Protein AF-A0A2H0QAP2-F1 (afdb_monomer)

Radius of gyration: 25.02 Å; Cα contacts (8 Å, |Δi|>4): 425; chains: 1; bounding box: 87×78×45 Å

Sequence (227 aa):
MFNKSLVISLIALSLVGCKLQKQKEPEVNNIEGYRIGDAIRSERFLNANEKTAGNRICRDLRAKRNRWEVSRDSLNFNYNVRSRSSCSGSLASYELAASVDISGGDLVLDTTSRSKFIKEVLTDLHPAISTLCDEVLAGDADVKNTVEQSGTRYQTTFYEYNGNFYSLITRFLKDSSNAWRAVLVDESLVVVNERTSNGALVGLVSKRAQESSCTGSGSTYIDQVIR

Structure (mmCIF, N/CA/C/O backbone):
data_AF-A0A2H0QAP2-F1
#
_entry.id   AF-A0A2H0QAP2-F1
#
loop_
_atom_site.group_PDB
_atom_site.id
_atom_site.type_symbol
_atom_site.label_atom_id
_atom_site.label_alt_id
_atom_site.label_comp_id
_atom_site.label_asym_id
_atom_site.label_entity_id
_atom_site.label_seq_id
_atom_site.pdbx_PDB_ins_code
_atom_site.Cartn_x
_atom_site.Cartn_y
_atom_site.Cartn_z
_atom_site.occupancy
_atom_site.B_iso_or_equiv
_atom_site.auth_seq_id
_atom_site.auth_comp_id
_atom_site.auth_asym_id
_atom_site.auth_atom_id
_atom_site.pdbx_PDB_model_num
ATOM 1 N N . MET A 1 1 ? -69.134 -60.619 -10.434 1.00 40.06 1 MET A N 1
ATOM 2 C CA . MET A 1 1 ? -68.208 -61.153 -11.454 1.00 40.06 1 MET A CA 1
ATOM 3 C C . MET A 1 1 ? -67.293 -60.030 -11.918 1.00 40.06 1 MET A C 1
ATOM 5 O O . MET A 1 1 ? -67.793 -59.004 -12.345 1.00 40.06 1 MET A O 1
ATOM 9 N N . PHE A 1 2 ? -65.991 -60.241 -11.720 1.00 36.59 2 PHE A N 1
ATOM 10 C CA . PHE A 1 2 ? -64.816 -59.715 -12.428 1.00 36.59 2 PHE A CA 1
ATOM 11 C C . PHE A 1 2 ? -64.845 -58.350 -13.151 1.00 36.59 2 PHE A C 1
ATOM 13 O O . PHE A 1 2 ? -65.448 -58.200 -14.204 1.00 36.59 2 PHE A O 1
ATOM 20 N N . ASN A 1 3 ? -64.003 -57.453 -12.616 1.00 41.34 3 ASN A N 1
ATOM 21 C CA . ASN A 1 3 ? -62.898 -56.723 -13.264 1.00 41.34 3 ASN A CA 1
ATOM 22 C C . ASN A 1 3 ? -63.141 -55.996 -14.601 1.00 41.34 3 ASN A C 1
ATOM 24 O O . ASN A 1 3 ? -63.336 -56.634 -15.630 1.00 41.34 3 ASN A O 1
ATOM 28 N N . LYS A 1 4 ? -62.790 -54.701 -14.641 1.00 43.66 4 LYS A N 1
ATOM 29 C CA . LYS A 1 4 ? -61.470 -54.249 -15.136 1.00 43.66 4 LYS A CA 1
ATOM 30 C C . LYS A 1 4 ? -61.303 -52.729 -15.012 1.00 43.66 4 LYS A C 1
ATOM 32 O O . LYS A 1 4 ? -62.150 -51.950 -15.429 1.00 43.66 4 LYS A O 1
ATOM 37 N N . SER A 1 5 ? -60.162 -52.362 -14.442 1.00 48.28 5 SER A N 1
ATOM 38 C CA . SER A 1 5 ? -59.548 -51.041 -14.392 1.00 48.28 5 SER A CA 1
ATOM 39 C C . SER A 1 5 ? -59.420 -50.373 -15.766 1.00 48.28 5 SER A C 1
ATOM 41 O O . SER A 1 5 ? -59.069 -51.049 -16.730 1.00 48.28 5 SER A O 1
ATOM 43 N N . LEU A 1 6 ? -59.490 -49.039 -15.811 1.00 47.72 6 LEU A N 1
ATOM 44 C CA . LEU A 1 6 ? -58.443 -48.263 -16.480 1.00 47.72 6 LEU A CA 1
ATOM 45 C C . LEU A 1 6 ? -58.322 -46.861 -15.870 1.00 47.72 6 LEU A C 1
ATOM 47 O O . LEU A 1 6 ? -59.247 -46.056 -15.873 1.00 47.72 6 LEU A O 1
ATOM 51 N N . VAL A 1 7 ? -57.130 -46.630 -15.340 1.00 51.59 7 VAL A N 1
ATOM 52 C CA . VAL A 1 7 ? -56.550 -45.373 -14.883 1.00 51.59 7 VAL A CA 1
ATOM 53 C C . VAL A 1 7 ? -56.148 -44.552 -16.105 1.00 51.59 7 VAL A C 1
ATOM 55 O O . VAL A 1 7 ? -55.390 -45.074 -16.915 1.00 51.59 7 VAL A O 1
ATOM 58 N N . ILE A 1 8 ? -56.540 -43.276 -16.186 1.00 49.59 8 ILE A N 1
ATOM 59 C CA . ILE A 1 8 ? -55.706 -42.227 -16.801 1.00 49.59 8 ILE A CA 1
ATOM 60 C C . ILE A 1 8 ? -55.836 -40.960 -15.947 1.00 49.59 8 ILE A C 1
ATOM 62 O O . ILE A 1 8 ? -56.789 -40.193 -16.063 1.00 49.59 8 ILE A O 1
ATOM 66 N N . SER A 1 9 ? -54.853 -40.773 -15.064 1.00 44.03 9 SER A N 1
ATOM 67 C CA . SER A 1 9 ? -54.560 -39.510 -14.389 1.00 44.03 9 SER A CA 1
ATOM 68 C C . SER A 1 9 ? -54.111 -38.473 -15.415 1.00 44.03 9 SER A C 1
ATOM 70 O O . SER A 1 9 ? -53.049 -38.624 -16.017 1.00 44.03 9 SER A O 1
ATOM 72 N N . LEU A 1 10 ? -54.873 -37.392 -15.570 1.00 44.88 10 LEU A N 1
ATOM 73 C CA . LEU A 1 10 ? -54.387 -36.168 -16.201 1.00 44.88 10 LEU A CA 1
ATOM 74 C C . LEU A 1 10 ? -53.722 -35.313 -15.111 1.00 44.88 10 LEU A C 1
ATOM 76 O O . LEU A 1 10 ? -54.386 -34.589 -14.373 1.00 44.88 10 LEU A O 1
ATOM 80 N N . ILE A 1 11 ? -52.403 -35.442 -14.967 1.00 51.25 11 ILE A N 1
ATOM 81 C CA . ILE A 1 11 ? -51.605 -34.550 -14.120 1.00 51.25 11 ILE A CA 1
ATOM 82 C C . ILE A 1 11 ? -51.417 -33.248 -14.901 1.00 51.25 11 ILE A C 1
ATOM 84 O O . ILE A 1 11 ? -50.617 -33.174 -15.832 1.00 51.25 11 ILE A O 1
ATOM 88 N N . ALA A 1 12 ? -52.174 -32.220 -14.525 1.00 48.81 12 ALA A N 1
ATOM 89 C CA . ALA A 1 12 ? -51.933 -30.855 -14.959 1.00 48.81 12 ALA A CA 1
ATOM 90 C C . ALA A 1 12 ? -50.646 -30.341 -14.291 1.00 48.81 12 ALA A C 1
ATOM 92 O O . ALA A 1 12 ? -50.654 -29.933 -13.131 1.00 48.81 12 ALA A O 1
ATOM 93 N N . LEU A 1 13 ? -49.526 -30.380 -15.022 1.00 46.25 13 LEU A N 1
ATOM 94 C CA . LEU A 1 13 ? -48.321 -29.629 -14.673 1.00 46.25 13 LEU A CA 1
ATOM 95 C C . LEU A 1 13 ? -48.626 -28.131 -14.815 1.00 46.25 13 LEU A C 1
ATOM 97 O O . LEU A 1 13 ? -48.548 -27.557 -15.900 1.00 46.25 13 LEU A O 1
ATOM 101 N N . SER A 1 14 ? -48.959 -27.483 -13.703 1.00 49.03 14 SER A N 1
ATOM 102 C CA . SER A 1 14 ? -48.868 -26.033 -13.576 1.00 49.03 14 SER A CA 1
ATOM 103 C C . SER A 1 14 ? -47.392 -25.631 -13.633 1.00 49.03 14 SER A C 1
ATOM 105 O O . SER A 1 14 ? -46.658 -25.760 -12.652 1.00 49.03 14 SER A O 1
ATOM 107 N N . LEU A 1 15 ? -46.959 -25.165 -14.805 1.00 43.72 15 LEU A N 1
ATOM 108 C CA . LEU A 1 15 ? -45.684 -24.487 -15.019 1.00 43.72 15 LEU A CA 1
ATOM 109 C C . LEU A 1 15 ? -45.668 -23.193 -14.193 1.00 43.72 15 LEU A C 1
ATOM 111 O O . LEU A 1 15 ? -46.141 -22.146 -14.632 1.00 43.72 15 LEU A O 1
ATOM 115 N N . VAL A 1 16 ? -45.120 -23.268 -12.980 1.00 51.38 16 VAL A N 1
ATOM 116 C CA . VAL A 1 16 ? -44.708 -22.091 -12.213 1.00 51.38 16 VAL A CA 1
ATOM 117 C C . VAL A 1 16 ? -43.539 -21.468 -12.970 1.00 51.38 16 VAL A C 1
ATOM 119 O O . VAL A 1 16 ? -42.403 -21.933 -12.905 1.00 51.38 16 VAL A O 1
ATOM 122 N N . GLY A 1 17 ? -43.843 -20.434 -13.752 1.00 41.12 17 GLY A N 1
ATOM 123 C CA . GLY A 1 17 ? -42.855 -19.606 -14.425 1.00 41.12 17 GLY A CA 1
ATOM 124 C C . GLY A 1 17 ? -42.016 -18.846 -13.403 1.00 41.12 17 GLY A C 1
ATOM 125 O O . GLY A 1 17 ? -42.318 -17.701 -13.072 1.00 41.12 17 GLY A O 1
ATOM 126 N N . CYS A 1 18 ? -40.941 -19.471 -12.924 1.00 41.59 18 CYS A N 1
ATOM 127 C CA . CYS A 1 18 ? -39.840 -18.786 -12.264 1.00 41.59 18 CYS A CA 1
ATOM 128 C C . CYS A 1 18 ? -39.182 -17.858 -13.294 1.00 41.59 18 CYS A C 1
ATOM 130 O O . CYS A 1 18 ? -38.275 -18.250 -14.028 1.00 41.59 18 CYS A O 1
ATOM 132 N N . LYS A 1 19 ? -39.642 -16.604 -13.360 1.00 41.19 19 LYS A N 1
ATOM 133 C CA . LYS A 1 19 ? -38.842 -15.515 -13.921 1.00 41.19 19 LYS A CA 1
ATOM 134 C C . LYS A 1 19 ? -37.641 -15.328 -12.998 1.00 41.19 19 LYS A C 1
ATOM 136 O O . LYS A 1 19 ? -37.682 -14.532 -12.066 1.00 41.19 19 LYS A O 1
ATOM 141 N N . LEU A 1 20 ? -36.574 -16.078 -13.266 1.00 40.25 20 LEU A N 1
ATOM 142 C CA . LEU A 1 20 ? -35.224 -15.695 -12.883 1.00 40.25 20 LEU A CA 1
ATOM 143 C C . LEU A 1 20 ? -34.968 -14.337 -13.539 1.00 40.25 20 LEU A C 1
ATOM 145 O O . LEU A 1 20 ? -34.595 -14.244 -14.710 1.00 40.25 20 LEU A O 1
ATOM 149 N N . GLN A 1 21 ? -35.224 -13.265 -12.789 1.00 42.00 21 GLN A N 1
ATOM 150 C CA . GLN A 1 21 ? -34.518 -12.017 -13.002 1.00 42.00 21 GLN A CA 1
ATOM 151 C C . GLN A 1 21 ? -33.042 -12.392 -12.939 1.00 42.00 21 GLN A C 1
ATOM 153 O O . GLN A 1 21 ? -32.520 -12.704 -11.872 1.00 42.00 21 GLN A O 1
ATOM 158 N N . LYS A 1 22 ? -32.390 -12.415 -14.105 1.00 35.06 22 LYS A N 1
ATOM 159 C CA . LYS A 1 22 ? -30.947 -12.260 -14.180 1.00 35.06 22 LYS A CA 1
ATOM 160 C C . LYS A 1 22 ? -30.667 -10.954 -13.448 1.00 35.06 22 LYS A C 1
ATOM 162 O O . LYS A 1 22 ? -30.855 -9.879 -14.017 1.00 35.06 22 LYS A O 1
ATOM 167 N N . GLN A 1 23 ? -30.315 -11.046 -12.165 1.00 36.00 23 GLN A N 1
ATOM 168 C CA . GLN A 1 23 ? -29.537 -10.003 -11.530 1.00 36.00 23 GLN A CA 1
ATOM 169 C C . GLN A 1 23 ? -28.404 -9.750 -12.514 1.00 36.00 23 GLN A C 1
ATOM 171 O O . GLN A 1 23 ? -27.697 -10.686 -12.892 1.00 36.00 23 GLN A O 1
ATOM 176 N N . LYS A 1 24 ? -28.325 -8.522 -13.032 1.00 34.19 24 LYS A N 1
ATOM 177 C CA . LYS A 1 24 ? -27.079 -8.052 -13.616 1.00 34.19 24 LYS A CA 1
ATOM 178 C C . LYS A 1 24 ? -26.042 -8.343 -12.545 1.00 34.19 24 LYS A C 1
ATOM 180 O O . LYS A 1 24 ? -26.087 -7.730 -11.480 1.00 34.19 24 LYS A O 1
ATOM 185 N N . GLU A 1 25 ? -25.207 -9.340 -12.806 1.00 34.69 25 GLU A N 1
ATOM 186 C CA . GLU A 1 25 ? -23.925 -9.468 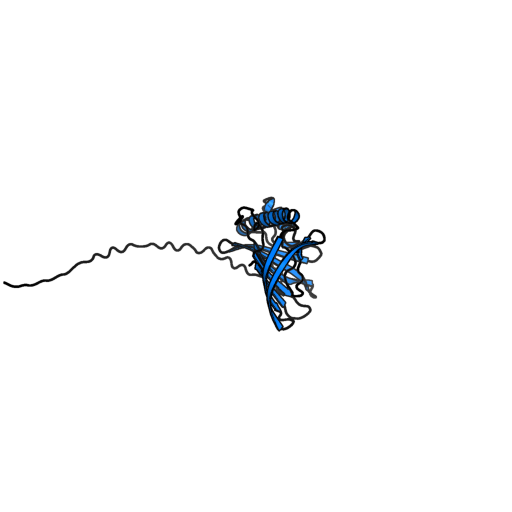-12.142 1.00 34.69 25 GLU A CA 1
ATOM 187 C C . GLU A 1 25 ? -23.340 -8.053 -12.164 1.00 34.69 25 GLU A C 1
ATOM 189 O O . GLU A 1 25 ? -23.319 -7.444 -13.244 1.00 34.69 25 GLU A O 1
ATOM 194 N N . PRO A 1 26 ? -23.025 -7.451 -11.004 1.00 37.66 26 PRO A N 1
ATOM 195 C CA . PRO A 1 26 ? -22.350 -6.168 -11.018 1.00 37.66 26 PRO A CA 1
ATOM 196 C C . PRO A 1 26 ? -21.133 -6.345 -11.919 1.00 37.66 26 PRO A C 1
ATOM 198 O O . PRO A 1 26 ? -20.412 -7.332 -11.768 1.00 37.66 26 PRO A O 1
ATOM 201 N N . GLU A 1 27 ? -20.965 -5.448 -12.895 1.00 35.19 27 GLU A N 1
ATOM 202 C CA . GLU A 1 27 ? -19.741 -5.368 -13.682 1.00 35.19 27 GLU A CA 1
ATOM 203 C C . GLU A 1 27 ? -18.584 -5.442 -12.692 1.00 35.19 27 GLU A C 1
ATOM 205 O O . GLU A 1 27 ? -18.336 -4.505 -11.927 1.00 35.19 27 GLU A O 1
ATOM 210 N N . VAL A 1 28 ? -17.902 -6.588 -12.666 1.00 39.62 28 VAL A N 1
ATOM 211 C CA . VAL A 1 28 ? -16.567 -6.674 -12.107 1.00 39.62 28 VAL A CA 1
ATOM 212 C C . VAL A 1 28 ? -15.769 -5.796 -13.047 1.00 39.62 28 VAL A C 1
ATOM 214 O O . VAL A 1 28 ? -15.348 -6.237 -14.114 1.00 39.62 28 VAL A O 1
ATOM 217 N N . ASN A 1 29 ? -15.688 -4.506 -12.714 1.00 42.03 29 ASN A N 1
ATOM 218 C CA . ASN A 1 29 ? -14.793 -3.578 -13.374 1.00 42.03 29 ASN A CA 1
ATOM 219 C C . ASN A 1 29 ? -13.462 -4.317 -13.454 1.00 42.03 29 ASN A C 1
ATOM 221 O O . ASN A 1 29 ? -12.945 -4.727 -12.417 1.00 42.03 29 ASN A O 1
ATOM 225 N N . ASN A 1 30 ? -12.968 -4.582 -14.663 1.00 45.78 30 ASN A N 1
ATOM 226 C CA . ASN A 1 30 ? -11.638 -5.140 -14.852 1.00 45.78 30 ASN A CA 1
ATOM 227 C C . ASN A 1 30 ? -10.671 -4.157 -14.196 1.00 45.78 30 ASN A C 1
ATOM 229 O O . ASN A 1 30 ? -10.303 -3.145 -14.792 1.00 45.78 30 ASN A O 1
ATOM 233 N N . ILE A 1 31 ? -10.307 -4.410 -12.941 1.00 61.44 31 ILE A N 1
ATOM 234 C CA . ILE A 1 31 ? -9.258 -3.668 -12.264 1.00 61.44 31 ILE A CA 1
ATOM 235 C C . ILE A 1 31 ? -7.981 -4.196 -12.883 1.00 61.44 31 ILE A C 1
ATOM 237 O O . ILE A 1 31 ? -7.367 -5.141 -12.395 1.00 61.44 31 ILE A O 1
ATOM 241 N N . GLU A 1 32 ? -7.645 -3.654 -14.051 1.00 73.31 32 GLU A N 1
ATOM 242 C CA . GLU A 1 32 ? -6.397 -3.968 -14.717 1.00 73.31 32 GLU A CA 1
ATOM 243 C C . GLU A 1 32 ? -5.274 -3.482 -13.807 1.00 73.31 32 GLU A C 1
ATOM 245 O O . GLU A 1 32 ? -4.962 -2.289 -13.767 1.00 73.31 32 GLU A O 1
ATOM 250 N N . GLY A 1 33 ? -4.685 -4.399 -13.046 1.00 83.25 33 GLY A N 1
ATOM 251 C CA . GLY A 1 33 ? -3.501 -4.115 -12.253 1.00 83.25 33 GLY A CA 1
ATOM 252 C C . GLY A 1 33 ? -2.297 -3.791 -13.134 1.00 83.25 33 GLY A C 1
ATOM 253 O O . GLY A 1 33 ? -2.290 -4.050 -14.340 1.00 83.25 33 GLY A O 1
ATOM 254 N N . TYR A 1 34 ? -1.274 -3.218 -12.515 1.00 91.50 34 TYR A N 1
ATOM 255 C CA . TYR A 1 34 ? 0.032 -3.051 -13.138 1.00 91.50 34 TYR A CA 1
ATOM 256 C C . TYR A 1 34 ? 0.856 -4.330 -13.031 1.00 91.50 34 TYR A C 1
ATOM 258 O O . TYR A 1 34 ? 0.714 -5.107 -12.087 1.00 91.50 34 TYR A O 1
ATOM 266 N N . ARG A 1 35 ? 1.769 -4.511 -13.978 1.00 92.00 35 ARG A N 1
ATOM 267 C CA . ARG A 1 35 ? 2.908 -5.423 -13.890 1.00 92.00 35 ARG A CA 1
ATOM 268 C C . ARG A 1 35 ? 4.192 -4.618 -13.749 1.00 92.00 35 ARG A C 1
ATOM 270 O O . ARG A 1 35 ? 4.264 -3.450 -14.131 1.00 92.00 35 ARG A O 1
ATOM 277 N N . ILE A 1 36 ? 5.233 -5.250 -13.215 1.00 92.75 36 ILE A N 1
ATOM 278 C CA . ILE A 1 36 ? 6.562 -4.634 -13.156 1.00 92.75 36 ILE A CA 1
ATOM 279 C C . ILE A 1 36 ? 7.026 -4.258 -14.570 1.00 92.75 36 ILE A C 1
ATOM 281 O O . ILE A 1 36 ? 6.981 -5.078 -15.484 1.00 92.75 36 ILE A O 1
ATOM 285 N N . GLY A 1 37 ? 7.485 -3.015 -14.733 1.00 92.12 37 GLY A N 1
ATOM 286 C CA . GLY A 1 37 ? 7.920 -2.448 -16.011 1.00 92.12 37 GLY A CA 1
ATOM 287 C C . GLY A 1 37 ? 6.824 -1.748 -16.822 1.00 92.12 37 GLY A C 1
ATOM 288 O O . GLY A 1 37 ? 7.146 -1.051 -17.788 1.00 92.12 37 GLY A O 1
ATOM 289 N N . ASP A 1 38 ? 5.553 -1.857 -16.430 1.00 94.75 38 ASP A N 1
ATOM 290 C CA . ASP A 1 38 ? 4.473 -1.142 -17.111 1.00 94.75 38 ASP A CA 1
ATOM 291 C C . ASP A 1 38 ? 4.668 0.379 -17.019 1.00 94.75 38 ASP A C 1
ATOM 293 O O . ASP A 1 38 ? 5.171 0.913 -16.023 1.00 94.75 38 ASP A O 1
ATOM 297 N N . ALA A 1 39 ? 4.273 1.090 -18.079 1.00 95.94 39 ALA A N 1
ATOM 298 C CA . ALA A 1 39 ? 4.216 2.548 -18.065 1.00 95.94 39 ALA A CA 1
ATOM 299 C C . ALA A 1 39 ? 3.102 3.029 -17.128 1.00 95.94 39 ALA A C 1
ATOM 301 O O . ALA A 1 39 ? 2.024 2.434 -17.097 1.00 95.94 39 ALA A O 1
ATOM 302 N N . ILE A 1 40 ? 3.334 4.138 -16.421 1.00 95.88 40 ILE A N 1
ATOM 303 C CA . ILE A 1 40 ? 2.260 4.800 -15.671 1.00 95.88 40 ILE A CA 1
ATOM 304 C C . ILE A 1 40 ? 1.128 5.206 -16.626 1.00 95.88 40 ILE A C 1
ATOM 306 O O . ILE A 1 40 ? 1.375 5.742 -17.711 1.00 95.88 40 ILE A O 1
ATOM 310 N N . ARG A 1 41 ? -0.122 4.952 -16.236 1.00 95.44 41 ARG A N 1
ATOM 311 C CA . ARG A 1 41 ? -1.295 5.444 -16.970 1.00 95.44 41 ARG A CA 1
ATOM 312 C C . ARG A 1 41 ? -1.498 6.932 -16.700 1.00 95.44 41 ARG A C 1
ATOM 314 O O . ARG A 1 41 ? -0.909 7.508 -15.786 1.00 95.44 41 ARG A O 1
ATOM 321 N N . SER A 1 42 ? -2.366 7.558 -17.490 1.00 94.44 42 SER A N 1
ATOM 322 C CA . SER A 1 42 ? -2.776 8.938 -17.246 1.00 94.44 42 SER A CA 1
ATOM 323 C C . SER A 1 42 ? -3.374 9.091 -15.847 1.00 94.44 42 SER A C 1
ATOM 325 O O . SER A 1 42 ? -4.157 8.249 -15.396 1.00 94.44 42 SER A O 1
ATOM 327 N N . GLU A 1 43 ? -3.019 10.190 -15.186 1.00 95.56 43 GLU A N 1
ATOM 328 C CA . GLU A 1 43 ? -3.676 10.625 -13.958 1.00 95.56 43 GLU A CA 1
ATOM 329 C C . GLU A 1 43 ? -5.180 10.784 -14.203 1.00 95.56 43 GLU A C 1
ATOM 331 O O . GLU A 1 43 ? -5.609 11.259 -15.258 1.00 95.56 43 GLU A O 1
ATOM 336 N N . ARG A 1 44 ? -5.981 10.378 -13.219 1.00 96.00 44 ARG A N 1
ATOM 337 C CA . ARG A 1 44 ? -7.428 10.578 -13.233 1.00 96.00 44 ARG A CA 1
ATOM 338 C C . ARG A 1 44 ? -7.955 10.819 -11.829 1.00 96.00 44 ARG A C 1
ATOM 340 O O . ARG A 1 44 ? -7.317 10.455 -10.841 1.00 96.00 44 ARG A O 1
ATOM 347 N N . PHE A 1 45 ? -9.159 11.366 -11.762 1.00 97.44 45 PHE A N 1
ATOM 348 C CA . PHE A 1 45 ? -9.909 11.441 -10.519 1.00 97.44 45 PHE A CA 1
ATOM 349 C C . PHE A 1 45 ? -10.436 10.063 -10.102 1.00 97.44 45 PHE A C 1
ATOM 351 O O . PHE A 1 45 ? -10.677 9.185 -10.944 1.00 97.44 45 PHE A O 1
ATOM 358 N N . LEU A 1 46 ? -10.608 9.877 -8.796 1.00 96.50 46 LEU A N 1
ATOM 359 C CA . LEU A 1 46 ? -11.311 8.729 -8.242 1.00 96.50 46 LEU A CA 1
ATOM 360 C C . LEU A 1 46 ? -12.795 8.814 -8.604 1.00 96.50 46 LEU A C 1
ATOM 362 O O . LEU A 1 46 ? -13.453 9.839 -8.398 1.00 96.50 46 LEU A O 1
ATOM 366 N N . ASN A 1 47 ? -13.341 7.720 -9.126 1.00 95.75 47 ASN A N 1
ATOM 367 C CA . ASN A 1 47 ? -14.775 7.614 -9.364 1.00 95.75 47 ASN A CA 1
ATOM 368 C C . ASN A 1 47 ? -15.543 7.422 -8.039 1.00 95.75 47 ASN A C 1
ATOM 370 O O . ASN A 1 47 ? -14.955 7.283 -6.966 1.00 95.75 47 ASN A O 1
ATOM 374 N N . ALA A 1 48 ? -16.878 7.429 -8.097 1.00 95.81 48 ALA A N 1
ATOM 375 C CA . ALA A 1 48 ? -17.716 7.319 -6.900 1.00 95.81 48 ALA A CA 1
ATOM 376 C C . ALA A 1 48 ? -17.443 6.038 -6.088 1.00 95.81 48 ALA A C 1
ATOM 378 O O . ALA A 1 48 ? -17.298 6.116 -4.871 1.00 95.81 48 ALA A O 1
ATOM 379 N N . ASN A 1 49 ? -17.300 4.888 -6.754 1.00 95.25 49 ASN A N 1
ATOM 380 C CA . ASN A 1 49 ? -17.047 3.607 -6.088 1.00 95.25 49 ASN A CA 1
ATOM 381 C C . ASN A 1 49 ? -15.672 3.594 -5.410 1.00 95.25 49 ASN A C 1
ATOM 383 O O . ASN A 1 49 ? -15.548 3.147 -4.272 1.00 95.25 49 ASN A O 1
ATOM 387 N N . GLU A 1 50 ? -14.650 4.132 -6.079 1.00 96.62 50 GLU A N 1
ATOM 388 C CA . GLU A 1 50 ? -13.306 4.254 -5.508 1.00 96.62 50 GLU A CA 1
ATOM 389 C C . GLU A 1 50 ? -13.280 5.209 -4.315 1.00 96.62 50 GLU A C 1
ATOM 391 O O . GLU A 1 50 ? -12.615 4.921 -3.326 1.00 96.62 50 GLU A O 1
ATOM 396 N N . LYS A 1 51 ? -14.029 6.319 -4.360 1.00 97.12 51 LYS A N 1
ATOM 397 C CA . LYS A 1 51 ? -14.155 7.234 -3.216 1.00 97.12 51 LYS A CA 1
ATOM 398 C C . LYS A 1 51 ? -14.865 6.572 -2.040 1.00 97.12 51 LYS A C 1
ATOM 400 O O . LYS A 1 51 ? -14.417 6.720 -0.907 1.00 97.12 51 LYS A O 1
ATOM 405 N N . THR A 1 52 ? -15.923 5.798 -2.283 1.00 95.75 52 THR A N 1
ATOM 406 C CA . THR A 1 52 ? -16.608 5.035 -1.229 1.00 95.75 52 THR A CA 1
ATOM 407 C C . THR A 1 52 ? -15.687 3.989 -0.597 1.00 95.75 52 THR A C 1
ATOM 409 O O . THR A 1 52 ? -15.561 3.952 0.630 1.00 95.75 52 THR A O 1
ATOM 412 N N . ALA A 1 53 ? -15.001 3.179 -1.411 1.00 95.62 53 ALA A N 1
ATOM 413 C CA . ALA A 1 53 ? -14.049 2.183 -0.921 1.00 95.62 53 ALA A CA 1
ATOM 414 C C . ALA A 1 53 ? -12.867 2.841 -0.194 1.00 95.62 53 ALA A C 1
ATOM 416 O O . ALA A 1 53 ? -12.512 2.430 0.911 1.00 95.62 53 ALA A O 1
ATOM 417 N N . GLY A 1 54 ? -12.310 3.905 -0.776 1.00 96.38 54 GLY A N 1
ATOM 418 C CA . GLY A 1 54 ? -11.225 4.694 -0.206 1.00 96.38 54 GLY A CA 1
ATOM 419 C C . GLY A 1 54 ? -11.602 5.303 1.137 1.00 96.38 54 GLY A C 1
ATOM 420 O O . GLY A 1 54 ? -10.835 5.189 2.084 1.00 96.38 54 GLY A O 1
ATOM 421 N N . ASN A 1 55 ? -12.811 5.857 1.276 1.00 96.25 55 ASN A N 1
ATOM 422 C CA . ASN A 1 55 ? -13.274 6.423 2.542 1.00 96.25 55 ASN A CA 1
ATOM 423 C C . ASN A 1 55 ? -13.283 5.353 3.632 1.00 96.25 55 ASN A C 1
ATOM 425 O O . ASN A 1 55 ? -12.739 5.574 4.713 1.00 96.25 55 ASN A O 1
ATOM 429 N N . ARG A 1 56 ? -13.823 4.165 3.331 1.00 94.25 56 ARG A N 1
ATOM 430 C CA . ARG A 1 56 ? -13.841 3.060 4.290 1.00 94.25 56 ARG A CA 1
ATOM 431 C C . ARG A 1 56 ? -12.427 2.622 4.672 1.00 94.25 56 ARG A C 1
ATOM 433 O O . ARG A 1 56 ? -12.090 2.625 5.853 1.00 94.25 56 ARG A O 1
ATOM 440 N N . ILE A 1 57 ? -11.592 2.331 3.675 1.00 95.69 57 ILE A N 1
ATOM 441 C CA . ILE A 1 57 ? -10.203 1.900 3.867 1.00 95.69 57 ILE A CA 1
ATOM 442 C C . ILE A 1 57 ? -9.422 2.923 4.698 1.00 95.69 57 ILE A C 1
ATOM 444 O O . ILE A 1 57 ? -8.795 2.553 5.686 1.00 95.69 57 ILE A O 1
ATOM 448 N N . CYS A 1 58 ? -9.487 4.206 4.350 1.00 96.31 58 CYS A N 1
ATOM 449 C CA . CYS A 1 58 ? -8.743 5.261 5.030 1.00 96.31 58 CYS A CA 1
ATOM 450 C C . CYS A 1 58 ? -9.192 5.463 6.482 1.00 96.31 58 CYS A C 1
ATOM 452 O O . CYS A 1 58 ? -8.340 5.611 7.360 1.00 96.31 58 CYS A O 1
ATOM 454 N N . ARG A 1 59 ? -10.503 5.406 6.776 1.00 94.44 59 ARG A N 1
ATOM 455 C CA . ARG A 1 59 ? -10.993 5.449 8.170 1.00 94.44 59 ARG A CA 1
ATOM 456 C C . ARG A 1 59 ? -10.441 4.289 8.985 1.00 94.44 59 ARG A C 1
ATOM 458 O O . ARG A 1 59 ? -9.979 4.501 10.104 1.00 94.44 59 ARG A O 1
ATOM 465 N N . ASP A 1 60 ? -10.457 3.089 8.419 1.00 92.12 60 ASP A N 1
ATOM 466 C CA . ASP A 1 60 ? -10.044 1.889 9.135 1.00 92.12 60 ASP A CA 1
ATOM 467 C C . ASP A 1 60 ? -8.522 1.832 9.311 1.00 92.12 60 ASP A C 1
ATOM 469 O O . ASP A 1 60 ? -8.044 1.515 10.399 1.00 92.12 60 ASP A O 1
ATOM 473 N N . LEU A 1 61 ? -7.740 2.238 8.306 1.00 93.88 61 LEU A N 1
ATOM 474 C CA . LEU A 1 61 ? -6.286 2.377 8.432 1.00 93.88 61 LEU A CA 1
ATOM 475 C C . LEU A 1 61 ? -5.890 3.426 9.485 1.00 93.88 61 LEU A C 1
ATOM 477 O O . LEU A 1 61 ? -4.969 3.171 10.266 1.00 93.88 61 LEU A O 1
ATOM 481 N N . ARG A 1 62 ? -6.613 4.552 9.566 1.00 92.38 62 ARG A N 1
ATOM 482 C CA . ARG A 1 62 ? -6.438 5.569 10.618 1.00 92.38 62 ARG A 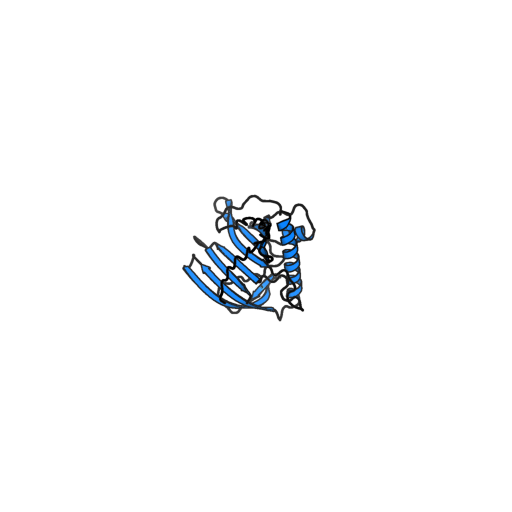CA 1
ATOM 483 C C . ARG A 1 62 ? -6.790 5.023 11.998 1.00 92.38 62 ARG A C 1
ATOM 485 O O . ARG A 1 62 ? -6.042 5.214 12.955 1.00 92.38 62 ARG A O 1
ATOM 492 N N . ALA A 1 63 ? -7.909 4.308 12.108 1.00 89.62 63 ALA A N 1
ATOM 493 C CA . ALA A 1 63 ? -8.339 3.678 13.353 1.00 89.62 63 ALA A CA 1
ATOM 494 C C . ALA A 1 63 ? -7.342 2.611 13.833 1.00 89.62 63 ALA A C 1
ATOM 496 O O . ALA A 1 63 ? -7.035 2.559 15.027 1.00 89.62 63 ALA A O 1
ATOM 497 N N . LYS A 1 64 ? -6.793 1.806 12.911 1.00 89.75 64 LYS A N 1
ATOM 498 C CA . LYS A 1 64 ? -5.696 0.874 13.191 1.00 89.75 64 LYS A CA 1
ATOM 499 C C . LYS A 1 64 ? -4.494 1.610 13.759 1.00 89.75 64 LYS A C 1
ATOM 501 O O . LYS A 1 64 ? -4.041 1.248 14.840 1.00 89.75 64 LYS A O 1
ATOM 506 N N . ARG A 1 65 ? -3.996 2.630 13.053 1.00 89.56 65 ARG A N 1
ATOM 507 C CA . ARG A 1 65 ? -2.814 3.392 13.470 1.00 89.56 65 ARG A CA 1
ATOM 508 C C . ARG A 1 65 ? -2.987 3.949 14.883 1.00 89.56 65 ARG A C 1
ATOM 510 O O . ARG A 1 65 ? -2.211 3.595 15.764 1.00 89.56 65 ARG A O 1
ATOM 517 N N . ASN A 1 66 ? -4.060 4.707 15.117 1.00 87.12 66 ASN A N 1
ATOM 518 C CA . ASN A 1 66 ? -4.352 5.312 16.421 1.00 87.12 66 ASN A CA 1
ATOM 519 C C . ASN A 1 66 ? -4.412 4.275 17.552 1.00 87.12 66 ASN A C 1
ATOM 521 O O . ASN A 1 66 ? -4.008 4.541 18.678 1.00 87.12 66 ASN A O 1
ATOM 525 N N . ARG A 1 67 ? -4.932 3.079 17.266 1.00 84.38 67 ARG A N 1
ATOM 526 C CA . ARG A 1 67 ? -5.036 2.004 18.252 1.00 84.38 67 ARG A CA 1
ATOM 527 C C . ARG A 1 67 ? -3.695 1.333 18.517 1.00 84.38 67 ARG A C 1
ATOM 529 O O . ARG A 1 67 ? -3.345 1.090 19.667 1.00 84.38 67 ARG A O 1
ATOM 536 N N . TRP A 1 68 ? -2.960 1.005 17.463 1.00 85.88 68 TRP A N 1
ATOM 537 C CA . TRP A 1 68 ? -1.706 0.264 17.562 1.00 85.88 68 TRP A CA 1
ATOM 538 C C . TRP A 1 68 ? -0.598 1.112 18.183 1.00 85.88 68 TRP A C 1
ATOM 540 O O . TRP A 1 68 ? 0.199 0.590 18.957 1.00 85.88 68 TRP A O 1
ATOM 550 N N . GLU A 1 69 ? -0.622 2.427 17.957 1.00 81.88 69 GLU A N 1
ATOM 551 C CA . GLU A 1 69 ? 0.244 3.384 18.651 1.00 81.88 69 GLU A CA 1
ATOM 552 C C . GLU A 1 69 ? 0.057 3.368 20.180 1.00 81.88 69 GLU A C 1
ATOM 554 O O . GLU A 1 69 ? 1.015 3.645 20.908 1.00 81.88 69 GLU A O 1
ATOM 559 N N . VAL A 1 70 ? -1.143 3.017 20.666 1.00 80.31 70 VAL A N 1
ATOM 560 C CA . VAL A 1 70 ? -1.494 2.945 22.097 1.00 80.31 70 VAL A CA 1
ATOM 561 C C . VAL A 1 70 ? -1.279 1.540 22.679 1.00 80.31 70 VAL A C 1
ATOM 563 O O . VAL A 1 70 ? -0.909 1.412 23.840 1.00 80.31 70 VAL A O 1
ATOM 566 N N . SER A 1 71 ? -1.487 0.472 21.901 1.00 74.25 71 SER A N 1
ATOM 567 C CA . SER A 1 71 ? -1.452 -0.933 22.366 1.00 74.25 71 SER A CA 1
ATOM 568 C C . SER A 1 71 ? -0.123 -1.672 22.106 1.00 74.25 71 SER A C 1
ATOM 570 O O . SER A 1 71 ? -0.124 -2.902 21.989 1.00 74.25 71 SER A O 1
ATOM 572 N N . ARG A 1 72 ? 0.989 -0.924 22.019 1.00 65.50 72 ARG A N 1
ATOM 573 C CA . ARG A 1 72 ? 2.321 -1.341 21.522 1.00 65.50 72 ARG A CA 1
ATOM 574 C C . ARG A 1 72 ? 2.770 -2.741 21.960 1.00 65.50 72 ARG A C 1
ATOM 576 O O . ARG A 1 72 ? 3.141 -3.551 21.122 1.00 65.50 72 ARG A O 1
ATOM 583 N N . ASP A 1 73 ? 2.646 -3.063 23.243 1.00 60.38 73 ASP A N 1
ATOM 584 C CA . ASP A 1 73 ? 3.317 -4.229 23.840 1.00 60.38 73 ASP A CA 1
ATOM 585 C C . ASP A 1 73 ? 2.584 -5.576 23.652 1.00 60.38 73 ASP A C 1
ATOM 587 O O . ASP A 1 73 ? 2.981 -6.588 24.228 1.00 60.38 73 ASP A O 1
ATOM 591 N N . SER A 1 74 ? 1.492 -5.623 22.875 1.00 68.31 74 SER A N 1
ATOM 592 C CA . SER A 1 74 ? 0.599 -6.801 22.828 1.00 68.31 74 SER A CA 1
ATOM 593 C C . SER A 1 74 ? 0.207 -7.292 21.433 1.00 68.31 74 SER A C 1
ATOM 595 O O . SER A 1 74 ? -0.502 -8.294 21.306 1.00 68.31 74 SER A O 1
ATOM 597 N N . LEU A 1 75 ? 0.667 -6.627 20.373 1.00 83.25 75 LEU A N 1
ATOM 598 C CA . LEU A 1 75 ? 0.236 -6.930 19.012 1.00 83.25 75 LEU A CA 1
ATOM 599 C C . LEU A 1 75 ? 1.177 -7.930 18.350 1.00 83.25 75 LEU A C 1
ATOM 601 O O . LEU A 1 75 ? 2.166 -7.553 17.728 1.00 83.25 75 LEU A O 1
ATOM 605 N N . ASN A 1 76 ? 0.834 -9.209 18.485 1.00 87.50 76 ASN A N 1
ATOM 606 C CA . ASN A 1 76 ? 1.521 -10.317 17.835 1.00 87.50 76 ASN A CA 1
ATOM 607 C C . ASN A 1 76 ? 0.620 -10.928 16.766 1.00 87.50 76 ASN A C 1
ATOM 609 O O . ASN A 1 76 ? -0.553 -11.211 17.015 1.00 87.50 76 ASN A O 1
ATOM 613 N N . PHE A 1 77 ? 1.186 -11.171 15.591 1.00 88.38 77 PHE A N 1
ATOM 614 C CA . PHE A 1 77 ? 0.482 -11.745 14.457 1.00 88.38 77 PHE A CA 1
ATOM 615 C C . PHE A 1 77 ? 1.258 -12.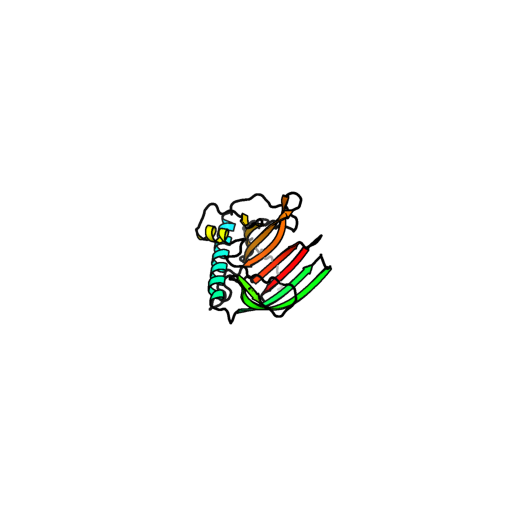932 13.907 1.00 88.38 77 PHE A C 1
ATOM 617 O O . PHE A 1 77 ? 2.486 -12.902 13.806 1.00 88.38 77 PHE A O 1
ATOM 624 N N . ASN A 1 78 ? 0.516 -13.963 13.517 1.00 91.88 78 ASN A N 1
ATOM 625 C CA . ASN A 1 78 ? 1.054 -15.096 12.785 1.00 91.88 78 ASN A CA 1
ATOM 626 C C . ASN A 1 78 ? 0.634 -14.971 11.325 1.00 91.88 78 ASN A C 1
ATOM 628 O O . ASN A 1 78 ? -0.544 -14.780 11.021 1.00 91.88 78 ASN A O 1
ATOM 632 N N . TYR A 1 79 ? 1.600 -15.098 10.427 1.00 93.62 79 TYR A N 1
ATOM 633 C CA . TYR A 1 79 ? 1.392 -15.004 8.993 1.00 93.62 79 TYR A CA 1
ATOM 634 C C . TYR A 1 79 ? 1.808 -16.296 8.302 1.00 93.62 79 TYR A C 1
ATOM 636 O O . TYR A 1 79 ? 2.805 -16.920 8.663 1.00 93.62 79 TYR A O 1
ATOM 644 N N . ASN A 1 80 ? 1.086 -16.652 7.244 1.00 96.00 80 ASN A N 1
ATOM 645 C CA . ASN A 1 80 ? 1.588 -17.532 6.201 1.00 96.00 80 ASN A CA 1
ATOM 646 C C . ASN A 1 80 ? 2.218 -16.661 5.109 1.00 96.00 80 ASN A C 1
ATOM 648 O O . ASN A 1 80 ? 1.532 -15.824 4.518 1.00 96.00 80 ASN A O 1
ATOM 652 N N . VAL A 1 81 ? 3.516 -16.840 4.864 1.00 95.62 81 VAL A N 1
ATOM 653 C CA . VAL A 1 81 ? 4.260 -16.092 3.849 1.00 95.62 81 VAL A CA 1
ATOM 654 C C . VAL A 1 81 ? 4.659 -17.028 2.721 1.00 95.62 81 VAL A C 1
ATOM 656 O O . VAL A 1 81 ? 5.295 -18.060 2.942 1.00 95.62 81 VAL A O 1
ATOM 659 N N . ARG A 1 82 ? 4.333 -16.633 1.493 1.00 94.81 82 ARG A N 1
ATOM 660 C CA . ARG A 1 82 ? 4.789 -17.271 0.258 1.00 94.81 82 ARG A CA 1
ATOM 661 C C . ARG A 1 82 ? 5.623 -16.275 -0.521 1.00 94.81 82 ARG A C 1
ATOM 663 O O . ARG A 1 82 ? 5.165 -15.179 -0.814 1.00 94.81 82 ARG A O 1
ATOM 670 N N . SER A 1 83 ? 6.835 -16.656 -0.894 1.00 93.19 83 SER A N 1
ATOM 671 C CA . SER A 1 83 ? 7.708 -15.825 -1.715 1.00 93.19 83 SER A CA 1
ATOM 672 C C . SER A 1 83 ? 8.179 -16.594 -2.936 1.00 93.19 83 SER A C 1
ATOM 674 O O . SER A 1 83 ? 8.604 -17.743 -2.836 1.00 93.19 83 SER A O 1
ATOM 676 N N . ARG A 1 84 ? 8.119 -15.943 -4.094 1.00 91.69 84 ARG A N 1
ATOM 677 C CA . ARG A 1 84 ? 8.735 -16.399 -5.340 1.00 91.69 84 ARG A CA 1
ATOM 678 C C . ARG A 1 84 ? 9.647 -15.292 -5.846 1.00 91.69 84 ARG A C 1
ATOM 680 O O . ARG A 1 84 ? 9.260 -14.127 -5.857 1.00 91.69 84 ARG A O 1
ATOM 687 N N . SER A 1 85 ? 10.850 -15.640 -6.271 1.00 89.25 85 SER A N 1
ATOM 688 C CA . SER A 1 85 ? 11.767 -14.690 -6.892 1.00 89.25 85 SER A CA 1
ATOM 689 C C . SER A 1 85 ? 12.295 -15.286 -8.180 1.00 89.25 85 SER A C 1
ATOM 691 O O . SER A 1 85 ? 12.965 -16.316 -8.154 1.00 89.25 85 SER A O 1
ATOM 693 N N . SER A 1 86 ? 12.022 -14.633 -9.309 1.00 87.00 86 SER A N 1
ATOM 694 C CA . SER A 1 86 ? 12.636 -15.021 -10.583 1.00 87.00 86 SER A CA 1
ATOM 695 C C . SER A 1 86 ? 14.118 -14.636 -10.639 1.00 87.00 86 SER A C 1
ATOM 697 O O . SER A 1 86 ? 14.837 -15.085 -11.520 1.00 87.00 86 SER A O 1
ATOM 699 N N . CYS A 1 87 ? 14.575 -13.810 -9.698 1.00 83.88 87 CYS A N 1
ATOM 700 C CA . CYS A 1 87 ? 15.924 -13.251 -9.661 1.00 83.88 87 CYS A CA 1
ATOM 701 C C . CYS A 1 87 ? 16.935 -14.248 -9.093 1.00 83.88 87 CYS A C 1
ATOM 703 O O . CYS A 1 87 ? 18.072 -14.314 -9.544 1.00 83.88 87 CYS A O 1
ATOM 705 N N . SER A 1 88 ? 16.505 -15.046 -8.116 1.00 83.19 88 SER A N 1
ATOM 706 C CA . SER A 1 88 ? 17.271 -16.159 -7.542 1.00 83.19 88 SER A CA 1
ATOM 707 C C . SER A 1 88 ? 16.712 -17.533 -7.922 1.00 83.19 88 SER A C 1
ATOM 709 O O . SER A 1 88 ? 17.268 -18.544 -7.503 1.00 83.19 88 SER A O 1
ATOM 711 N N . GLY A 1 89 ? 15.587 -17.593 -8.645 1.00 80.44 89 GLY A N 1
ATOM 712 C CA . GLY A 1 89 ? 14.851 -18.836 -8.909 1.00 80.44 89 GLY A CA 1
ATOM 713 C C . GLY A 1 89 ? 14.251 -19.481 -7.652 1.00 80.44 89 GLY A C 1
ATOM 714 O O . GLY A 1 89 ? 13.872 -20.649 -7.677 1.00 80.44 89 GLY A O 1
ATOM 715 N N . SER A 1 90 ? 14.188 -18.753 -6.533 1.00 83.81 90 SER A N 1
ATOM 716 C CA . SER A 1 90 ? 13.785 -19.309 -5.241 1.00 83.81 90 SER A CA 1
ATOM 717 C C . SER A 1 90 ? 12.273 -19.265 -5.048 1.00 83.81 90 SER A C 1
ATOM 719 O O . SER A 1 90 ? 11.643 -18.226 -5.268 1.00 83.81 90 SER A O 1
ATOM 721 N N . LEU A 1 91 ? 11.721 -20.359 -4.527 1.00 88.31 91 LEU A N 1
ATOM 722 C CA . LEU A 1 91 ? 10.364 -20.448 -4.001 1.00 88.31 91 LEU A CA 1
ATOM 723 C C . LEU A 1 91 ? 10.441 -20.804 -2.514 1.00 88.31 91 LEU A C 1
ATOM 725 O O . LEU A 1 91 ? 11.154 -21.732 -2.138 1.00 88.31 91 LEU A O 1
ATOM 729 N N . ALA A 1 92 ? 9.708 -20.080 -1.676 1.00 90.81 92 ALA A N 1
ATOM 730 C CA . ALA A 1 92 ? 9.636 -20.326 -0.243 1.00 90.81 92 ALA A CA 1
ATOM 731 C C . ALA A 1 92 ? 8.193 -20.199 0.254 1.00 90.81 92 ALA A C 1
ATOM 733 O O . ALA A 1 92 ? 7.445 -19.330 -0.193 1.00 90.81 92 ALA A O 1
ATOM 734 N N . SER A 1 93 ? 7.821 -21.050 1.207 1.00 94.44 93 SER A N 1
ATOM 735 C CA . SER A 1 93 ? 6.582 -20.940 1.976 1.00 94.44 93 SER A CA 1
ATOM 736 C C . SER A 1 93 ? 6.912 -21.225 3.432 1.00 94.44 93 SER A C 1
ATOM 738 O O . SER A 1 93 ? 7.536 -22.246 3.717 1.00 94.44 93 SER A O 1
ATOM 740 N N . TYR A 1 94 ? 6.532 -20.336 4.343 1.00 94.25 94 TYR A N 1
ATOM 741 C CA . TYR A 1 94 ? 6.857 -20.474 5.761 1.00 94.25 94 TYR A CA 1
ATOM 742 C C . TYR A 1 94 ? 5.866 -19.710 6.643 1.00 94.25 94 TYR A C 1
ATOM 744 O O . TYR A 1 94 ? 5.128 -18.843 6.173 1.00 94.25 94 TYR A O 1
ATOM 752 N N . GLU A 1 95 ? 5.848 -20.054 7.927 1.00 95.19 95 GLU A N 1
ATOM 753 C CA . GLU A 1 95 ? 5.099 -19.316 8.941 1.00 95.19 95 GLU A CA 1
ATOM 754 C C . GLU A 1 95 ? 5.987 -18.246 9.573 1.00 95.19 95 GLU A C 1
ATOM 756 O O . GLU A 1 95 ? 7.177 -18.465 9.809 1.00 95.19 95 GLU A O 1
ATOM 761 N N . LEU A 1 96 ? 5.406 -17.081 9.834 1.00 94.06 96 LEU A N 1
ATOM 762 C CA . LEU A 1 96 ? 6.092 -15.940 10.416 1.00 94.06 96 LEU A CA 1
ATOM 763 C C . LEU A 1 96 ? 5.304 -15.424 11.615 1.00 94.06 96 LEU A C 1
ATOM 765 O O . LEU A 1 96 ? 4.197 -14.921 11.448 1.00 94.06 96 LEU A O 1
ATOM 769 N N . ALA A 1 97 ? 5.899 -15.500 12.800 1.00 93.75 97 ALA A N 1
ATOM 770 C CA . ALA A 1 97 ? 5.441 -14.743 13.956 1.00 93.75 97 ALA A CA 1
ATOM 771 C C . ALA A 1 97 ? 6.136 -13.376 13.955 1.00 93.75 97 ALA A C 1
ATOM 773 O O . ALA A 1 97 ? 7.368 -13.303 13.853 1.00 93.75 97 ALA A O 1
ATOM 774 N N . ALA A 1 98 ? 5.354 -12.304 14.038 1.00 91.75 98 ALA A N 1
ATOM 775 C CA . ALA A 1 98 ? 5.867 -10.942 14.091 1.00 91.75 98 ALA A CA 1
ATOM 776 C C . ALA A 1 98 ? 5.070 -10.086 15.077 1.00 91.75 98 ALA A C 1
ATOM 778 O O . ALA A 1 98 ? 3.847 -10.216 15.180 1.00 91.75 98 ALA A O 1
ATOM 779 N N . SER A 1 99 ? 5.770 -9.195 15.770 1.00 89.75 99 SER A N 1
ATOM 780 C CA . SER A 1 99 ? 5.188 -8.173 16.636 1.00 89.75 99 SER A CA 1
ATOM 781 C C . SER A 1 99 ? 5.168 -6.823 15.930 1.00 89.75 99 SER A C 1
ATOM 783 O O . SER A 1 99 ? 5.961 -6.580 15.025 1.00 89.75 99 SER A O 1
ATOM 785 N N . VAL A 1 100 ? 4.269 -5.928 16.325 1.00 87.69 100 VAL A N 1
ATOM 786 C CA . VAL A 1 100 ? 4.300 -4.540 15.844 1.00 87.69 100 VAL A CA 1
ATOM 787 C C . VAL A 1 100 ? 5.331 -3.749 16.645 1.00 87.69 100 VAL A C 1
ATOM 789 O O . VAL A 1 100 ? 5.293 -3.756 17.870 1.00 87.69 100 VAL A O 1
ATOM 792 N N . ASP A 1 101 ? 6.217 -3.048 15.949 1.00 87.00 101 ASP A N 1
ATOM 793 C CA . ASP A 1 101 ? 7.182 -2.099 16.501 1.00 87.00 101 ASP A CA 1
ATOM 794 C C . ASP A 1 101 ? 6.970 -0.709 15.874 1.00 87.00 101 ASP A C 1
ATOM 796 O O . ASP A 1 101 ? 6.441 -0.583 14.765 1.00 87.00 101 ASP A O 1
ATOM 800 N N . ILE A 1 102 ? 7.366 0.344 16.590 1.00 80.75 102 ILE A N 1
ATOM 801 C CA . ILE A 1 102 ? 7.346 1.727 16.103 1.00 80.75 102 ILE A CA 1
ATOM 802 C C . ILE A 1 102 ? 8.787 2.183 15.954 1.00 80.75 102 ILE A C 1
ATOM 804 O O . ILE A 1 102 ? 9.435 2.589 16.920 1.00 80.75 102 ILE A O 1
ATOM 808 N N . SER A 1 103 ? 9.274 2.163 14.719 1.00 73.19 103 SER A N 1
ATOM 809 C CA . SER A 1 103 ? 10.638 2.568 14.402 1.00 73.19 103 SER A CA 1
ATOM 810 C C . SER A 1 103 ? 10.605 3.862 13.600 1.00 73.19 103 SER A C 1
ATOM 812 O O . SER A 1 103 ? 10.041 3.911 12.512 1.00 73.19 103 SER A O 1
ATOM 814 N N . GLY A 1 104 ? 11.163 4.941 14.155 1.00 68.56 104 GLY A N 1
ATOM 815 C CA . GLY A 1 104 ? 11.241 6.234 13.460 1.00 68.56 104 GLY A CA 1
ATOM 816 C C . GLY A 1 104 ? 9.897 6.933 13.210 1.00 68.56 104 GLY A C 1
ATOM 817 O O . GLY A 1 104 ? 9.856 7.869 12.421 1.00 68.56 104 GLY A O 1
ATOM 818 N N . GLY A 1 105 ? 8.821 6.509 13.882 1.00 73.38 105 GLY A N 1
ATOM 819 C CA . GLY A 1 105 ? 7.464 7.043 13.700 1.00 73.38 105 GLY A CA 1
ATOM 820 C C . GLY A 1 105 ? 6.557 6.173 12.826 1.00 73.38 105 GLY A C 1
ATOM 821 O O . GLY A 1 105 ? 5.344 6.355 12.869 1.00 73.38 105 GLY A O 1
ATOM 822 N N . ASP A 1 106 ? 7.115 5.184 12.124 1.00 81.31 106 ASP A N 1
ATOM 823 C CA . ASP A 1 106 ? 6.358 4.254 11.288 1.00 81.31 106 ASP A CA 1
ATOM 824 C C . ASP A 1 106 ? 6.059 2.944 12.027 1.00 81.31 106 ASP A C 1
ATOM 826 O O . ASP A 1 106 ? 6.888 2.427 12.784 1.00 81.31 106 ASP A O 1
ATOM 830 N N . LEU A 1 107 ? 4.874 2.377 11.775 1.00 86.81 107 LEU A N 1
ATOM 831 C CA . LEU A 1 107 ? 4.517 1.037 12.240 1.00 86.81 107 LEU A CA 1
ATOM 832 C C . LEU A 1 107 ? 5.178 -0.010 11.336 1.00 86.81 107 LEU A C 1
ATOM 834 O O . LEU A 1 107 ? 4.955 -0.050 10.123 1.00 86.81 107 LEU A O 1
ATOM 838 N N . VAL A 1 108 ? 5.965 -0.894 11.937 1.00 90.44 108 VAL A N 1
ATOM 839 C CA . VAL A 1 108 ? 6.656 -1.984 11.245 1.00 90.44 108 VAL A CA 1
ATOM 840 C C . VAL A 1 108 ? 6.420 -3.308 11.959 1.00 90.44 108 VAL A C 1
ATOM 842 O O . VAL A 1 108 ? 6.154 -3.354 13.154 1.00 90.44 108 VAL A O 1
ATOM 845 N N . LEU A 1 109 ? 6.508 -4.404 11.218 1.00 90.12 109 LEU A N 1
ATOM 846 C CA . LEU A 1 109 ? 6.531 -5.750 11.768 1.00 90.12 109 LEU A CA 1
ATOM 847 C C . LEU A 1 109 ? 7.971 -6.118 12.136 1.00 90.12 109 LEU A C 1
ATOM 849 O O . LEU A 1 109 ? 8.860 -6.110 11.282 1.00 90.12 109 LEU A O 1
ATOM 853 N N . ASP A 1 110 ? 8.202 -6.456 13.396 1.00 90.62 110 ASP A N 1
ATOM 854 C CA . ASP A 1 110 ? 9.475 -6.964 13.889 1.00 90.62 110 ASP A CA 1
ATOM 855 C C . ASP A 1 110 ? 9.426 -8.478 14.118 1.00 90.62 110 ASP A C 1
ATOM 857 O O . ASP A 1 110 ? 8.402 -9.049 14.496 1.00 90.62 110 ASP A O 1
ATOM 861 N N . THR A 1 111 ? 10.533 -9.151 13.820 1.00 91.62 111 THR A N 1
ATOM 862 C CA . THR A 1 111 ? 10.643 -10.610 13.887 1.00 91.62 111 THR A CA 1
ATOM 863 C C . THR A 1 111 ? 12.106 -11.037 13.960 1.00 91.62 111 THR A C 1
ATOM 865 O O . THR A 1 111 ? 12.995 -10.392 13.406 1.00 91.62 111 THR A O 1
ATOM 868 N N . THR A 1 112 ? 12.364 -12.186 14.583 1.00 89.88 112 THR A N 1
ATOM 869 C CA . THR A 1 112 ? 13.693 -12.819 14.595 1.00 89.88 112 THR A CA 1
ATOM 870 C C . THR A 1 112 ? 13.997 -13.584 13.303 1.00 89.88 112 THR A C 1
ATOM 872 O O . THR A 1 112 ? 15.136 -14.009 13.081 1.00 89.88 112 THR A O 1
ATOM 875 N N . SER A 1 113 ? 12.995 -13.769 12.435 1.00 89.50 113 SER A N 1
ATOM 876 C CA . SER A 1 113 ? 13.160 -14.434 11.146 1.00 89.50 113 SER A CA 1
ATOM 877 C C . SER A 1 113 ? 14.059 -13.627 10.209 1.00 89.50 113 SER A C 1
ATOM 879 O O . SER A 1 113 ? 13.894 -12.424 10.034 1.00 89.50 113 SER A O 1
ATOM 881 N N . ARG A 1 114 ? 14.996 -14.313 9.545 1.00 87.31 114 ARG A N 1
ATOM 882 C CA . ARG A 1 114 ? 15.843 -13.729 8.487 1.00 87.31 114 ARG A CA 1
ATOM 883 C C . ARG A 1 114 ? 15.236 -13.866 7.089 1.00 87.31 114 ARG A C 1
ATOM 885 O O . ARG A 1 114 ? 15.848 -13.439 6.110 1.00 87.31 114 ARG A O 1
ATOM 892 N N . SER A 1 115 ? 14.076 -14.508 6.977 1.00 88.44 115 SER A N 1
ATOM 893 C CA . SER A 1 115 ? 13.380 -14.690 5.705 1.00 88.44 115 SER A CA 1
ATOM 894 C C . SER A 1 115 ? 12.821 -13.359 5.190 1.00 88.44 115 SER A C 1
ATOM 896 O O . SER A 1 115 ? 12.582 -12.439 5.963 1.00 88.44 115 SER A O 1
ATOM 898 N N . LYS A 1 116 ? 12.607 -13.234 3.874 1.00 89.44 116 LYS A N 1
ATOM 899 C CA . LYS A 1 116 ? 12.033 -12.018 3.267 1.00 89.44 116 LYS A CA 1
ATOM 900 C C . LYS A 1 116 ? 10.514 -11.971 3.431 1.00 89.44 116 LYS A C 1
ATOM 902 O O . LYS A 1 116 ? 9.835 -12.857 2.913 1.00 89.44 116 LYS A O 1
ATOM 907 N N . PHE A 1 117 ? 9.998 -10.914 4.048 1.00 92.75 117 PHE A N 1
ATOM 908 C CA . PHE A 1 117 ? 8.568 -10.654 4.256 1.00 92.75 117 PHE A CA 1
ATOM 909 C C . PHE A 1 117 ? 8.253 -9.162 4.064 1.00 92.75 117 PHE A C 1
ATOM 911 O O . PHE A 1 117 ? 9.164 -8.352 3.868 1.00 92.75 117 PHE A O 1
ATOM 918 N N . ILE A 1 118 ? 6.971 -8.793 4.119 1.00 93.56 118 ILE A N 1
ATOM 919 C CA . ILE A 1 118 ? 6.548 -7.393 4.016 1.00 93.56 118 ILE A CA 1
ATOM 920 C C . ILE A 1 118 ? 6.601 -6.777 5.415 1.00 93.56 118 ILE A C 1
ATOM 922 O O . ILE A 1 118 ? 5.726 -7.019 6.244 1.00 93.56 118 ILE A O 1
ATOM 926 N N . LYS A 1 119 ? 7.664 -6.010 5.681 1.00 92.75 119 LYS A N 1
ATOM 927 C CA . LYS A 1 119 ? 7.928 -5.414 7.000 1.00 92.75 119 LYS A CA 1
ATOM 928 C C . LYS A 1 119 ? 7.015 -4.234 7.326 1.00 92.75 119 LYS A C 1
ATOM 930 O O . LYS A 1 119 ? 6.627 -4.047 8.470 1.00 92.75 1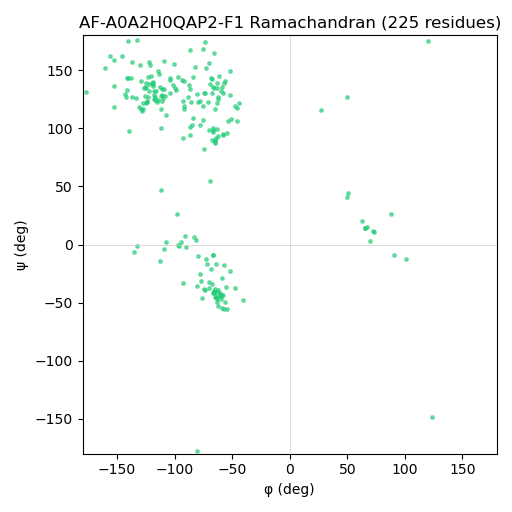19 LYS A O 1
ATOM 935 N N . GLU A 1 120 ? 6.710 -3.413 6.337 1.00 91.88 120 GLU A N 1
ATOM 936 C CA . GLU A 1 120 ? 5.913 -2.206 6.527 1.00 91.88 120 GLU A CA 1
ATOM 937 C C . GLU A 1 120 ? 4.465 -2.541 6.911 1.00 91.88 120 GLU A C 1
ATOM 939 O O . GLU A 1 120 ? 3.820 -3.380 6.275 1.00 91.88 120 GLU A O 1
ATOM 944 N N . VAL A 1 121 ? 3.917 -1.833 7.898 1.00 91.06 121 VAL A N 1
ATOM 945 C CA . VAL A 1 121 ? 2.481 -1.858 8.185 1.00 91.06 121 VAL A CA 1
ATOM 946 C C . VAL A 1 121 ? 1.813 -0.725 7.413 1.00 91.06 121 VAL A C 1
ATOM 948 O O . VAL A 1 121 ? 2.058 0.448 7.672 1.00 91.06 121 VAL A O 1
ATOM 951 N N . LEU A 1 122 ? 0.918 -1.064 6.482 1.00 93.56 122 LEU A N 1
ATOM 952 C CA . LEU A 1 122 ? 0.133 -0.064 5.753 1.00 93.56 122 LEU A CA 1
ATOM 953 C C . LEU A 1 122 ? -0.750 0.731 6.728 1.00 93.56 122 LEU A C 1
ATOM 955 O O . LEU A 1 122 ? -1.545 0.130 7.446 1.00 93.56 122 LEU A O 1
ATOM 959 N N . THR A 1 123 ? -0.669 2.057 6.736 1.00 93.75 123 THR A N 1
ATOM 960 C CA . THR A 1 123 ? -1.533 2.957 7.527 1.00 93.75 123 THR A CA 1
ATOM 961 C C . THR A 1 123 ? -2.059 4.089 6.651 1.00 93.75 123 THR A C 1
ATOM 963 O O . THR A 1 123 ? -1.652 4.211 5.498 1.00 93.75 123 THR A O 1
ATOM 966 N N . ASP A 1 124 ? -2.930 4.943 7.193 1.00 94.69 124 ASP A N 1
ATOM 967 C CA . ASP A 1 124 ? -3.377 6.158 6.508 1.00 94.69 124 ASP A CA 1
ATOM 968 C C . ASP A 1 124 ? -2.252 7.186 6.317 1.00 94.69 124 ASP A C 1
ATOM 970 O O . ASP A 1 124 ? -2.454 8.151 5.601 1.00 94.69 124 ASP A O 1
ATOM 974 N N . LEU A 1 125 ? -1.071 6.992 6.916 1.00 93.75 125 LEU A N 1
ATOM 975 C CA . LEU A 1 125 ? 0.096 7.862 6.728 1.00 93.75 125 LEU A CA 1
ATOM 976 C C . LEU A 1 125 ? 1.078 7.346 5.671 1.00 93.75 125 LEU A C 1
ATOM 978 O O . LEU A 1 125 ? 2.081 8.001 5.399 1.00 93.75 125 LEU A O 1
ATOM 982 N N . HIS A 1 126 ? 0.805 6.193 5.056 1.00 93.56 126 HIS A N 1
ATOM 983 C CA . HIS A 1 126 ? 1.684 5.646 4.030 1.00 93.56 126 HIS A CA 1
ATOM 984 C C . HIS A 1 126 ? 1.825 6.640 2.852 1.00 93.56 126 HIS A C 1
ATOM 986 O O . HIS A 1 126 ? 0.800 7.089 2.327 1.00 93.56 126 HIS A O 1
ATOM 992 N N . PRO A 1 127 ? 3.050 6.936 2.365 1.00 93.19 127 PRO A N 1
ATOM 993 C CA . PRO A 1 127 ? 3.320 7.947 1.328 1.00 93.19 127 PRO A CA 1
ATOM 994 C C . PRO A 1 127 ? 2.416 7.891 0.089 1.00 93.19 127 PRO A C 1
ATOM 996 O O . PRO A 1 127 ? 2.016 8.911 -0.459 1.00 93.19 127 PRO A O 1
ATOM 999 N N . ALA A 1 128 ? 2.069 6.682 -0.355 1.00 94.69 128 ALA A N 1
ATOM 1000 C CA . ALA A 1 128 ? 1.213 6.475 -1.524 1.00 94.69 128 ALA A CA 1
ATOM 1001 C C . ALA A 1 128 ? -0.272 6.834 -1.335 1.00 94.69 128 ALA A C 1
ATOM 1003 O O . ALA A 1 128 ? -0.999 6.905 -2.327 1.00 94.69 128 ALA A O 1
ATOM 1004 N N . ILE A 1 129 ? -0.746 6.966 -0.091 1.00 95.69 129 ILE A N 1
ATOM 1005 C CA . ILE A 1 129 ? -2.175 7.138 0.206 1.00 95.69 129 ILE A CA 1
ATOM 1006 C C . ILE A 1 129 ? -2.482 8.224 1.232 1.00 95.69 129 ILE A C 1
ATOM 1008 O O . ILE A 1 129 ? -3.656 8.515 1.402 1.00 95.69 129 ILE A O 1
ATOM 1012 N N . SER A 1 130 ? -1.497 8.843 1.885 1.00 96.00 130 SER A N 1
ATOM 1013 C CA . SER A 1 130 ? -1.757 9.825 2.946 1.00 96.00 130 SER A CA 1
ATOM 1014 C C . SER A 1 130 ? -2.588 11.013 2.474 1.00 96.00 130 SER A C 1
ATOM 1016 O O . SER A 1 130 ? -3.679 11.242 2.993 1.00 96.00 130 SER A O 1
ATOM 1018 N N . THR A 1 131 ? -2.147 11.690 1.413 1.00 96.00 131 THR A N 1
ATOM 1019 C CA . THR A 1 131 ? -2.900 12.794 0.802 1.00 96.00 131 THR A CA 1
ATOM 1020 C C . THR A 1 131 ? -4.264 12.333 0.283 1.00 96.00 131 THR A C 1
ATOM 1022 O O . THR A 1 131 ? -5.265 12.982 0.560 1.00 96.00 131 THR A O 1
ATOM 1025 N N . LEU A 1 132 ? -4.338 11.172 -0.383 1.00 96.44 132 LEU A N 1
ATOM 1026 C CA . LEU A 1 132 ? -5.613 10.615 -0.863 1.00 96.44 132 LEU A CA 1
ATOM 1027 C C . LEU A 1 132 ? -6.577 10.352 0.293 1.00 96.44 132 LEU A C 1
ATOM 1029 O O . LEU A 1 132 ? -7.769 10.613 0.173 1.00 96.44 132 LEU A O 1
ATOM 1033 N N . CYS A 1 133 ? -6.081 9.817 1.405 1.00 97.06 133 CYS A N 1
ATOM 1034 C CA . CYS A 1 133 ? -6.894 9.555 2.574 1.00 97.06 133 CYS A CA 1
ATOM 1035 C C . CYS A 1 133 ? -7.402 10.849 3.199 1.00 97.06 133 CYS A C 1
ATOM 1037 O O . CYS A 1 133 ? -8.573 10.903 3.557 1.00 97.06 133 CYS A O 1
ATOM 1039 N N . ASP A 1 134 ? -6.584 11.893 3.293 1.00 97.56 134 ASP A N 1
ATOM 1040 C CA . ASP A 1 134 ? -7.047 13.183 3.802 1.00 97.56 134 ASP A CA 1
ATOM 1041 C C . ASP A 1 134 ? -8.135 13.798 2.907 1.00 97.56 134 ASP A C 1
ATOM 1043 O O . ASP A 1 134 ? -9.200 14.148 3.417 1.00 97.56 134 ASP A O 1
ATOM 1047 N N . GLU A 1 135 ? -7.936 13.825 1.587 1.00 97.56 135 GLU A N 1
ATOM 1048 C CA . GLU A 1 135 ? -8.904 14.365 0.615 1.00 97.56 135 GLU A CA 1
ATOM 1049 C C . GLU A 1 135 ? -10.224 13.561 0.598 1.00 97.56 135 GLU A C 1
ATOM 1051 O O . GLU A 1 135 ? -11.327 14.113 0.664 1.00 97.56 135 GLU A O 1
ATOM 1056 N N . VAL A 1 136 ? -10.146 12.223 0.585 1.00 97.12 136 VAL A N 1
ATOM 1057 C CA . VAL A 1 136 ? -11.337 11.352 0.589 1.00 97.12 136 VAL A CA 1
ATOM 1058 C C . VAL A 1 136 ? -12.113 11.445 1.906 1.00 97.12 136 VAL A C 1
ATOM 1060 O O . VAL A 1 136 ? -13.342 11.319 1.913 1.00 97.12 136 VAL A O 1
ATOM 1063 N N . LEU A 1 137 ? -11.427 11.638 3.034 1.00 96.75 137 LEU A N 1
ATOM 1064 C CA . LEU A 1 137 ? -12.073 11.805 4.338 1.00 96.75 137 LEU A CA 1
ATOM 1065 C C . LEU A 1 137 ? -12.659 13.207 4.524 1.00 96.75 137 LEU A C 1
ATOM 1067 O O . LEU A 1 137 ? -13.682 13.330 5.199 1.00 96.75 137 LEU A O 1
ATOM 1071 N N . ALA A 1 138 ? -12.053 14.231 3.917 1.00 97.25 138 ALA A N 1
ATOM 1072 C CA . ALA A 1 138 ? -12.603 15.584 3.848 1.00 97.25 138 ALA A CA 1
ATOM 1073 C C . ALA A 1 138 ? -13.859 15.664 2.963 1.00 97.25 138 ALA A C 1
ATOM 1075 O O . ALA A 1 138 ? -14.694 16.549 3.152 1.00 97.25 138 ALA A O 1
ATOM 1076 N N . GLY A 1 139 ? -14.037 14.697 2.057 1.00 95.00 139 GLY A N 1
ATOM 1077 C CA . GLY A 1 139 ? -15.171 14.644 1.139 1.00 95.00 139 GLY A CA 1
ATOM 1078 C C . GLY A 1 139 ? -14.929 15.419 -0.153 1.00 95.00 139 GLY A C 1
ATOM 1079 O O . GLY A 1 139 ? -15.891 15.857 -0.787 1.00 95.00 139 GLY A O 1
ATOM 1080 N N . ASP A 1 140 ? -13.666 15.578 -0.550 1.00 96.19 140 ASP A N 1
ATOM 1081 C CA . ASP A 1 140 ? -13.297 16.333 -1.739 1.00 96.19 140 ASP A CA 1
ATOM 1082 C C . ASP A 1 140 ? -13.865 15.687 -3.012 1.00 96.19 140 ASP A C 1
ATOM 1084 O O . ASP A 1 140 ? -13.881 14.463 -3.204 1.00 96.19 140 ASP A O 1
ATOM 1088 N N . ALA A 1 141 ? -14.361 16.532 -3.916 1.00 90.88 141 ALA A N 1
ATOM 1089 C CA . ALA A 1 141 ? -14.932 16.069 -5.175 1.00 90.88 141 ALA A CA 1
ATOM 1090 C C . ALA A 1 141 ? -13.849 15.525 -6.125 1.00 90.88 141 ALA A C 1
ATOM 1092 O O . ALA A 1 141 ? -14.074 14.498 -6.777 1.00 90.88 141 ALA A O 1
ATOM 1093 N N . ASP A 1 142 ? -12.677 16.165 -6.123 1.00 95.12 142 ASP A N 1
ATOM 1094 C CA . ASP A 1 142 ? -11.632 16.056 -7.144 1.00 95.12 142 ASP A CA 1
ATOM 1095 C C . ASP A 1 142 ? -10.362 15.355 -6.627 1.00 95.12 142 ASP A C 1
ATOM 1097 O O . ASP A 1 142 ? -9.240 15.802 -6.860 1.00 95.12 142 ASP A O 1
ATOM 1101 N N . VAL A 1 143 ? -10.530 14.218 -5.946 1.00 96.94 143 VAL A N 1
ATOM 1102 C CA . VAL A 1 143 ? -9.406 13.396 -5.461 1.00 96.94 143 VAL A CA 1
ATOM 1103 C C . VAL A 1 143 ? -8.702 12.717 -6.628 1.00 96.94 143 VAL A C 1
ATOM 1105 O O . VAL A 1 143 ? -9.318 11.940 -7.366 1.00 96.94 143 VAL A O 1
ATOM 1108 N N . LYS A 1 144 ? -7.401 12.955 -6.786 1.00 97.12 144 LYS A N 1
ATOM 1109 C CA . LYS A 1 144 ? -6.586 12.309 -7.822 1.00 97.12 144 LYS A CA 1
ATOM 1110 C C . LYS A 1 144 ? -6.102 10.943 -7.363 1.00 97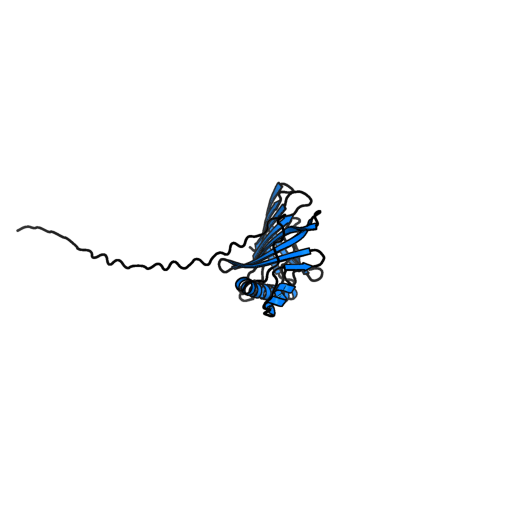.12 144 LYS A C 1
ATOM 1112 O O . LYS A 1 144 ? -5.731 10.740 -6.216 1.00 97.12 144 LYS A O 1
ATOM 1117 N N . ASN A 1 145 ? -6.024 9.997 -8.292 1.00 96.50 145 ASN A N 1
ATOM 1118 C CA . ASN A 1 145 ? -5.522 8.658 -7.997 1.00 96.50 145 ASN A CA 1
ATOM 1119 C C . ASN A 1 145 ? -3.986 8.559 -7.980 1.00 96.50 145 ASN A C 1
ATOM 1121 O O . ASN A 1 145 ? -3.456 7.457 -7.868 1.00 96.50 145 ASN A O 1
ATOM 1125 N N . THR A 1 146 ? -3.277 9.677 -8.156 1.00 97.19 146 THR A N 1
ATOM 1126 C CA . THR A 1 146 ? -1.819 9.737 -8.304 1.00 97.19 146 THR A CA 1
ATOM 1127 C C . THR A 1 146 ? -1.224 10.705 -7.287 1.00 97.19 146 THR A C 1
ATOM 1129 O O . THR A 1 146 ? -1.732 11.810 -7.123 1.00 97.19 146 THR A O 1
ATOM 1132 N N . VAL A 1 147 ? -0.126 10.304 -6.643 1.00 96.75 147 VAL A N 1
ATOM 1133 C CA . VAL A 1 147 ? 0.678 11.142 -5.737 1.00 96.75 147 VAL A CA 1
ATOM 1134 C C . VAL A 1 147 ? 2.118 11.144 -6.221 1.00 96.75 147 VAL A C 1
ATOM 1136 O O . VAL A 1 147 ? 2.645 10.101 -6.603 1.00 96.75 147 VAL A O 1
ATOM 1139 N N . GLU A 1 148 ? 2.782 12.295 -6.179 1.00 95.06 148 GLU A N 1
ATOM 1140 C CA . GLU A 1 148 ? 4.222 12.396 -6.416 1.00 95.06 148 GLU A CA 1
ATOM 1141 C C . GLU A 1 148 ? 4.920 12.907 -5.155 1.00 95.06 148 GLU A C 1
ATOM 1143 O O . GLU A 1 148 ? 4.591 13.975 -4.645 1.00 95.06 148 GLU A O 1
ATOM 1148 N N . GLN A 1 149 ? 5.897 12.150 -4.657 1.00 91.81 149 GLN A N 1
ATOM 1149 C CA . GLN A 1 149 ? 6.678 12.523 -3.482 1.00 91.81 149 GLN A CA 1
ATOM 1150 C C . GLN A 1 149 ? 8.135 12.096 -3.659 1.00 91.81 149 GLN A C 1
ATOM 1152 O O . GLN A 1 149 ? 8.423 10.947 -3.991 1.00 91.81 149 GLN A O 1
ATOM 1157 N N . SER A 1 150 ? 9.067 13.026 -3.433 1.00 91.00 150 SER A N 1
ATOM 1158 C CA . SER A 1 150 ? 10.517 12.764 -3.433 1.00 91.00 150 SER A CA 1
ATOM 1159 C C . SER A 1 150 ? 11.018 12.018 -4.681 1.00 91.00 150 SER A C 1
ATOM 1161 O O . SER A 1 150 ? 11.781 11.058 -4.584 1.00 91.00 150 SER A O 1
ATOM 1163 N N . GLY A 1 151 ? 10.555 12.423 -5.870 1.00 92.69 151 GLY A N 1
ATOM 1164 C CA . GLY A 1 151 ? 10.944 11.801 -7.143 1.00 92.69 151 GLY A CA 1
ATOM 1165 C C . GLY A 1 151 ? 10.336 10.416 -7.396 1.00 92.69 151 GLY A C 1
ATOM 1166 O O . GLY A 1 151 ? 10.734 9.737 -8.341 1.00 92.69 151 GLY A O 1
ATOM 1167 N N . THR A 1 152 ? 9.371 10.001 -6.577 1.00 96.25 152 THR A N 1
ATOM 1168 C CA . THR A 1 152 ? 8.602 8.766 -6.739 1.00 96.25 152 THR A CA 1
ATOM 1169 C C . THR A 1 152 ? 7.153 9.106 -7.050 1.00 96.25 152 THR A C 1
ATOM 1171 O O . THR A 1 152 ? 6.569 9.966 -6.393 1.00 96.25 152 THR A O 1
ATOM 1174 N N . ARG A 1 153 ? 6.554 8.413 -8.023 1.00 97.31 153 ARG A N 1
ATOM 1175 C CA . ARG A 1 153 ? 5.110 8.486 -8.273 1.00 97.31 153 ARG A CA 1
ATOM 1176 C C . ARG A 1 153 ? 4.413 7.250 -7.747 1.00 97.31 153 ARG A C 1
ATOM 1178 O O . ARG A 1 153 ? 4.910 6.140 -7.904 1.00 97.31 153 ARG A O 1
ATOM 1185 N N . TYR A 1 154 ? 3.239 7.448 -7.182 1.00 97.62 154 TYR A N 1
ATOM 1186 C CA . TYR A 1 154 ? 2.341 6.394 -6.756 1.00 97.62 154 TYR A CA 1
ATOM 1187 C C . TYR A 1 154 ? 1.033 6.539 -7.506 1.00 97.62 154 TYR A C 1
ATOM 1189 O O . TYR A 1 154 ? 0.548 7.656 -7.660 1.00 97.62 154 TYR A O 1
ATOM 1197 N N . GLN A 1 155 ? 0.459 5.426 -7.945 1.00 97.19 155 GLN A N 1
ATOM 1198 C CA . GLN A 1 155 ? -0.921 5.396 -8.400 1.00 97.19 155 GLN A CA 1
ATOM 1199 C C . GLN A 1 155 ? -1.696 4.367 -7.592 1.00 97.19 155 GLN A C 1
ATOM 1201 O O . GLN A 1 155 ? -1.283 3.209 -7.498 1.00 97.19 155 GLN A O 1
ATOM 1206 N N . THR A 1 156 ? -2.808 4.809 -7.017 1.00 97.06 156 THR A N 1
ATOM 1207 C CA . THR A 1 156 ? -3.604 4.037 -6.067 1.00 97.06 156 THR A CA 1
ATOM 1208 C C . THR A 1 156 ? -5.003 3.818 -6.624 1.00 97.06 156 THR A C 1
ATOM 1210 O O . THR A 1 156 ? -5.623 4.730 -7.165 1.00 97.06 156 THR A O 1
ATOM 1213 N N . THR A 1 157 ? -5.514 2.598 -6.498 1.00 96.31 157 THR A N 1
ATOM 1214 C CA . THR A 1 157 ? -6.908 2.248 -6.788 1.00 96.31 157 THR A CA 1
ATOM 1215 C C . THR A 1 157 ? -7.520 1.615 -5.547 1.00 96.31 157 THR A C 1
ATOM 1217 O O . THR A 1 157 ? -7.008 0.615 -5.044 1.00 96.31 157 THR A O 1
ATOM 1220 N N . PHE A 1 158 ? -8.620 2.187 -5.063 1.00 96.38 158 PHE A N 1
ATOM 1221 C CA . PHE A 1 158 ? -9.424 1.606 -3.990 1.00 96.38 158 PHE A CA 1
ATOM 1222 C C . PHE A 1 158 ? -10.630 0.912 -4.587 1.00 96.38 158 PHE A C 1
ATOM 1224 O O . PHE A 1 158 ? -11.306 1.483 -5.440 1.00 96.38 158 PHE A O 1
AT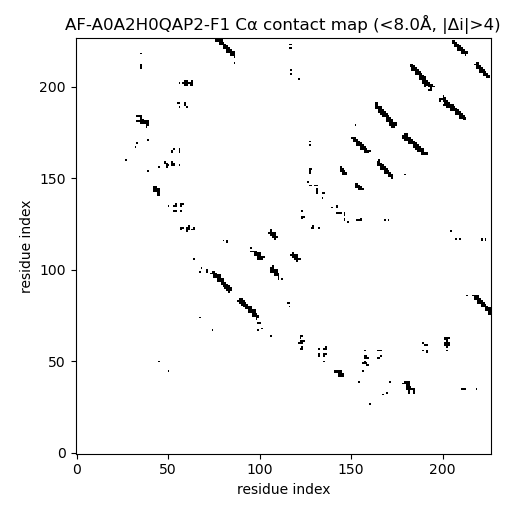OM 1231 N N . TYR A 1 159 ? -10.936 -0.297 -4.141 1.00 95.19 159 TYR A N 1
ATOM 1232 C CA . TYR A 1 159 ? -12.062 -1.020 -4.705 1.00 95.19 159 TYR A CA 1
ATOM 1233 C C . TYR A 1 159 ? -12.682 -2.004 -3.726 1.00 95.19 159 TYR A C 1
ATOM 1235 O O . TYR A 1 159 ? -12.057 -2.435 -2.758 1.00 95.19 159 TYR A O 1
ATOM 1243 N N . GLU A 1 160 ? -13.931 -2.362 -4.001 1.00 93.38 160 GLU A N 1
ATOM 1244 C CA . GLU A 1 160 ? -14.640 -3.425 -3.306 1.00 93.38 160 GLU A CA 1
ATOM 1245 C C . GLU A 1 160 ? -14.806 -4.620 -4.248 1.00 93.38 160 GLU A C 1
ATOM 1247 O O . GLU A 1 160 ? -15.195 -4.462 -5.405 1.00 93.38 160 GLU A O 1
ATOM 1252 N N . TYR A 1 161 ? -14.513 -5.820 -3.757 1.00 89.75 161 TYR A N 1
ATOM 1253 C CA . TYR A 1 161 ? -14.712 -7.063 -4.491 1.00 89.75 161 TYR A CA 1
ATOM 1254 C C . TYR A 1 161 ? -15.190 -8.162 -3.543 1.00 89.75 161 TYR A C 1
ATOM 1256 O O . TYR A 1 161 ? -14.577 -8.413 -2.506 1.00 89.75 161 TYR A O 1
ATOM 1264 N N . ASN A 1 162 ? -16.301 -8.823 -3.882 1.00 89.31 162 ASN A N 1
ATOM 1265 C CA . ASN A 1 162 ? -16.927 -9.861 -3.051 1.00 89.31 162 ASN A CA 1
ATOM 1266 C C . ASN A 1 162 ? -17.137 -9.432 -1.582 1.00 89.31 162 ASN A C 1
ATOM 1268 O O . ASN A 1 162 ? -16.873 -10.207 -0.663 1.00 89.31 162 ASN A O 1
ATOM 1272 N N . GLY A 1 163 ? -17.568 -8.183 -1.357 1.00 86.19 163 GLY A N 1
ATOM 1273 C CA . GLY A 1 163 ? -17.804 -7.622 -0.019 1.00 86.19 163 GLY A CA 1
ATOM 1274 C C . GLY A 1 163 ? -16.534 -7.319 0.786 1.00 86.19 163 GLY A C 1
ATOM 1275 O O . GLY A 1 163 ? -16.605 -7.093 1.994 1.00 86.19 163 GLY A O 1
ATOM 1276 N N . ASN A 1 164 ? -15.368 -7.361 0.141 1.00 89.62 164 ASN A N 1
ATOM 1277 C CA . ASN A 1 164 ? -14.071 -7.081 0.738 1.00 89.62 164 ASN A CA 1
ATOM 1278 C C . ASN A 1 164 ? -13.456 -5.826 0.119 1.00 89.62 164 ASN A C 1
ATOM 1280 O O . ASN A 1 164 ? -13.665 -5.553 -1.059 1.00 89.62 164 ASN A O 1
ATOM 1284 N N . PHE A 1 165 ? -12.664 -5.093 0.900 1.00 93.31 165 PHE A N 1
ATOM 1285 C CA . PHE A 1 165 ? -12.097 -3.810 0.494 1.00 93.31 165 PHE A CA 1
ATOM 1286 C C . PHE A 1 165 ? -10.603 -3.940 0.242 1.00 93.31 165 PHE A C 1
ATOM 1288 O O . PHE A 1 165 ? -9.849 -4.413 1.096 1.00 93.31 165 PHE A O 1
ATOM 1295 N N . TYR A 1 166 ? -10.180 -3.488 -0.927 1.00 94.88 166 TYR A N 1
ATOM 1296 C CA . TYR A 1 166 ? -8.819 -3.622 -1.403 1.00 94.88 166 TYR A CA 1
ATOM 1297 C C . TYR A 1 166 ? -8.221 -2.261 -1.737 1.00 94.88 166 TYR A C 1
ATOM 1299 O O . TYR A 1 166 ? -8.891 -1.367 -2.259 1.00 94.88 166 TYR A O 1
ATOM 1307 N N . SER A 1 167 ? -6.929 -2.136 -1.459 1.00 95.88 167 SER A N 1
ATOM 1308 C CA . SER A 1 167 ? -6.083 -1.054 -1.947 1.00 95.88 167 SER A CA 1
ATOM 1309 C C . SER A 1 167 ? -5.024 -1.649 -2.864 1.00 95.88 167 SER A C 1
ATOM 1311 O O . SER A 1 167 ? -4.276 -2.531 -2.440 1.00 95.88 167 SER A O 1
ATOM 1313 N N . LEU A 1 168 ? -4.968 -1.177 -4.108 1.00 96.56 168 LEU A N 1
ATOM 1314 C CA . LEU A 1 168 ? -3.902 -1.478 -5.056 1.00 96.56 168 LEU A CA 1
ATOM 1315 C C . LEU A 1 168 ? -3.032 -0.236 -5.222 1.00 96.56 168 LEU A C 1
ATOM 1317 O O . LEU A 1 168 ? -3.468 0.755 -5.805 1.00 96.56 168 LEU A O 1
ATOM 1321 N N . ILE A 1 169 ? -1.800 -0.304 -4.735 1.00 96.75 169 ILE A N 1
ATOM 1322 C CA . ILE A 1 169 ? -0.804 0.762 -4.792 1.00 96.75 169 ILE A CA 1
ATOM 1323 C C . ILE A 1 169 ? 0.294 0.336 -5.759 1.00 96.75 169 ILE A C 1
ATOM 1325 O O . ILE A 1 169 ? 0.903 -0.718 -5.605 1.00 96.75 169 ILE A O 1
ATOM 1329 N N . THR A 1 170 ? 0.594 1.167 -6.751 1.00 97.44 170 THR A N 1
ATOM 1330 C CA . THR A 1 170 ? 1.740 0.948 -7.642 1.00 97.44 170 THR A CA 1
ATOM 1331 C C . THR A 1 170 ? 2.730 2.086 -7.511 1.00 97.44 170 THR A C 1
ATOM 1333 O O . THR A 1 170 ? 2.356 3.251 -7.621 1.00 97.44 170 THR A O 1
ATOM 1336 N N . ARG A 1 171 ? 4.001 1.749 -7.289 1.00 96.94 171 ARG A N 1
ATOM 1337 C CA . ARG A 1 171 ? 5.116 2.694 -7.214 1.00 96.94 171 ARG A CA 1
ATOM 1338 C C . ARG A 1 171 ? 5.861 2.732 -8.540 1.00 96.94 171 ARG A C 1
ATOM 1340 O O . ARG A 1 171 ? 6.265 1.692 -9.064 1.00 96.94 171 ARG A O 1
ATOM 1347 N N . PHE A 1 172 ? 6.130 3.940 -9.013 1.00 97.19 172 PHE A N 1
ATOM 1348 C CA . PHE A 1 172 ? 6.832 4.224 -10.251 1.00 97.19 172 PHE A CA 1
ATOM 1349 C C . PHE A 1 172 ? 8.112 5.009 -9.985 1.00 97.19 172 PHE A C 1
ATOM 1351 O O . PHE A 1 172 ? 8.119 5.975 -9.218 1.00 97.19 172 PHE A O 1
ATOM 1358 N N . LEU A 1 173 ? 9.175 4.624 -10.686 1.00 96.31 173 LEU A N 1
ATOM 1359 C CA . LEU A 1 173 ? 10.421 5.381 -10.781 1.00 96.31 173 LEU A CA 1
ATOM 1360 C C . LEU A 1 173 ? 10.716 5.686 -12.248 1.00 96.31 173 LEU A C 1
ATOM 1362 O O . LEU A 1 173 ? 10.225 5.001 -13.147 1.00 96.31 173 LEU A O 1
ATOM 1366 N N . LYS A 1 174 ? 11.507 6.729 -12.488 1.00 95.50 174 LYS A N 1
ATOM 1367 C CA . LYS A 1 174 ? 11.986 7.050 -13.831 1.00 95.50 174 LYS A CA 1
ATOM 1368 C C . LYS A 1 174 ? 13.062 6.055 -14.261 1.00 95.50 174 LYS A C 1
ATOM 1370 O O . LYS A 1 174 ? 14.008 5.814 -13.515 1.00 95.50 174 LYS A O 1
ATOM 1375 N N . ASP A 1 175 ? 12.915 5.499 -15.458 1.00 92.62 175 ASP A N 1
ATOM 1376 C CA . ASP A 1 175 ? 13.951 4.698 -16.109 1.00 92.62 175 ASP A CA 1
ATOM 1377 C C . ASP A 1 175 ? 15.018 5.585 -16.788 1.00 92.62 175 ASP A C 1
ATOM 1379 O O . ASP A 1 175 ? 14.972 6.817 -16.729 1.00 92.62 175 ASP A O 1
ATOM 1383 N N . SER A 1 176 ? 15.996 4.963 -17.455 1.00 92.75 176 SER A N 1
ATOM 1384 C CA . SER A 1 176 ? 17.059 5.668 -18.188 1.00 92.75 176 SER A CA 1
ATOM 1385 C C . SER A 1 176 ? 16.553 6.505 -19.370 1.00 92.75 176 SER A C 1
ATOM 1387 O O . SER A 1 176 ? 17.265 7.394 -19.831 1.00 92.75 176 SER A O 1
ATOM 1389 N N . SER A 1 177 ? 15.327 6.259 -19.840 1.00 94.69 177 SER A N 1
ATOM 1390 C CA . SER A 1 177 ? 14.643 7.061 -20.859 1.00 94.69 177 SER A CA 1
ATOM 1391 C C . SER A 1 177 ? 13.792 8.190 -20.262 1.00 94.69 177 SER A C 1
ATOM 1393 O O . SER A 1 177 ? 13.079 8.873 -20.995 1.00 94.69 177 SER A O 1
ATOM 1395 N N . ASN A 1 178 ? 13.875 8.413 -18.941 1.00 94.81 178 ASN A N 1
ATOM 1396 C CA . ASN A 1 178 ? 13.079 9.382 -18.182 1.00 94.81 178 ASN A CA 1
ATOM 1397 C C . ASN A 1 178 ? 11.562 9.077 -18.206 1.00 94.81 178 ASN A C 1
ATOM 1399 O O . ASN A 1 178 ? 10.747 9.957 -17.920 1.00 94.81 178 ASN A O 1
ATOM 1403 N N . ALA A 1 179 ? 11.175 7.830 -18.504 1.00 95.88 179 ALA A N 1
ATOM 1404 C CA . ALA A 1 179 ? 9.792 7.364 -18.462 1.00 95.88 179 ALA A CA 1
ATOM 1405 C C . ALA A 1 179 ? 9.468 6.725 -17.103 1.00 95.88 179 ALA A C 1
ATOM 1407 O O . ALA A 1 179 ? 10.288 6.017 -16.523 1.00 95.88 179 ALA A O 1
ATOM 1408 N N . TRP A 1 180 ? 8.258 6.955 -16.589 1.00 96.56 180 TRP A N 1
ATOM 1409 C CA . TRP A 1 180 ? 7.793 6.356 -15.335 1.00 96.56 180 TRP A CA 1
ATOM 1410 C C . TRP A 1 180 ? 7.425 4.885 -15.535 1.00 96.56 180 TRP A C 1
ATOM 1412 O O . TRP A 1 180 ? 6.505 4.573 -16.297 1.00 96.56 180 TRP A O 1
ATOM 1422 N N . ARG A 1 181 ? 8.116 3.994 -14.820 1.00 95.94 181 ARG A N 1
ATOM 1423 C CA . ARG A 1 181 ? 7.938 2.539 -14.888 1.00 95.94 181 ARG A CA 1
ATOM 1424 C C . ARG A 1 181 ? 7.591 1.962 -13.529 1.00 95.94 181 ARG A C 1
ATOM 1426 O O . ARG A 1 181 ? 8.186 2.355 -12.525 1.00 95.94 181 ARG A O 1
ATOM 1433 N N . ALA A 1 182 ? 6.643 1.030 -13.504 1.00 95.50 182 ALA A N 1
ATOM 1434 C CA . ALA A 1 182 ? 6.254 0.333 -12.288 1.00 95.50 182 ALA A CA 1
ATOM 1435 C C . ALA A 1 182 ? 7.439 -0.484 -11.748 1.00 95.50 182 ALA A C 1
ATOM 1437 O O . ALA A 1 182 ? 7.968 -1.360 -12.433 1.00 95.50 182 ALA A O 1
ATOM 1438 N N . VAL A 1 183 ? 7.847 -0.200 -10.512 1.00 94.44 183 VAL A N 1
ATOM 1439 C CA . VAL A 1 183 ? 8.925 -0.915 -9.802 1.00 94.44 183 VAL A CA 1
ATOM 1440 C C . VAL A 1 183 ? 8.409 -1.706 -8.606 1.00 94.44 183 VAL A C 1
ATOM 1442 O O . VAL A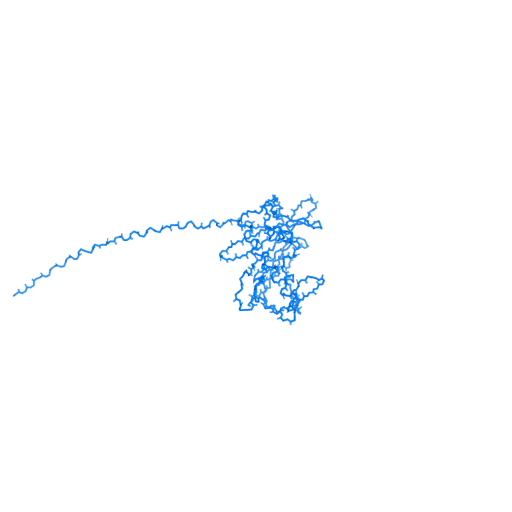 1 183 ? 9.135 -2.536 -8.057 1.00 94.44 183 VAL A O 1
ATOM 1445 N N . LEU A 1 184 ? 7.177 -1.431 -8.176 1.00 94.88 184 LEU A N 1
ATOM 1446 C CA . LEU A 1 184 ? 6.501 -2.163 -7.117 1.00 94.88 184 LEU A CA 1
ATOM 1447 C C . LEU A 1 184 ? 4.987 -2.090 -7.306 1.00 94.88 184 LEU A C 1
ATOM 1449 O O . LEU A 1 184 ? 4.459 -1.019 -7.596 1.00 94.88 184 LEU A O 1
ATOM 1453 N N . VAL A 1 185 ? 4.319 -3.225 -7.133 1.00 95.12 185 VAL A N 1
ATOM 1454 C CA . VAL A 1 185 ? 2.860 -3.377 -7.168 1.00 95.12 185 VAL A CA 1
ATOM 1455 C C . VAL A 1 185 ? 2.452 -4.030 -5.855 1.00 95.12 185 VAL A C 1
ATOM 1457 O O . VAL A 1 185 ? 2.954 -5.101 -5.529 1.00 95.12 185 VAL A O 1
ATOM 1460 N N . ASP A 1 186 ? 1.588 -3.374 -5.092 1.00 95.25 186 ASP A N 1
ATOM 1461 C CA . ASP A 1 186 ? 1.186 -3.772 -3.748 1.00 95.25 186 ASP A CA 1
ATOM 1462 C C . ASP A 1 186 ? -0.333 -3.822 -3.651 1.00 95.25 186 ASP A C 1
ATOM 1464 O O . ASP A 1 186 ? -1.013 -2.806 -3.783 1.00 95.25 186 ASP A O 1
ATOM 1468 N N . GLU A 1 187 ? -0.865 -5.016 -3.441 1.00 95.12 187 GLU A N 1
ATOM 1469 C CA . GLU A 1 187 ? -2.284 -5.249 -3.257 1.00 95.12 187 GLU A CA 1
ATOM 1470 C C . GLU A 1 187 ? -2.555 -5.670 -1.816 1.00 95.12 187 GLU A C 1
ATOM 1472 O O . GLU A 1 187 ? -2.018 -6.661 -1.321 1.00 95.12 187 GLU A O 1
ATOM 1477 N N . SER A 1 188 ? -3.424 -4.922 -1.144 1.00 94.50 188 SER A N 1
ATOM 1478 C CA . SER A 1 188 ? -3.752 -5.106 0.265 1.00 94.50 188 SER A CA 1
ATOM 1479 C C . SER A 1 188 ? -5.252 -5.303 0.452 1.00 94.50 188 SER A C 1
ATOM 1481 O O . SER A 1 188 ? -6.037 -4.420 0.116 1.00 94.50 188 SER A O 1
ATOM 1483 N N . LEU A 1 189 ? -5.648 -6.426 1.053 1.00 92.19 189 LEU A N 1
ATOM 1484 C CA . LEU A 1 189 ? -6.993 -6.659 1.577 1.00 92.19 189 LEU A CA 1
ATOM 1485 C C . LEU A 1 189 ? -7.102 -6.066 2.983 1.00 92.19 189 LEU A C 1
ATOM 1487 O O . LEU A 1 189 ? -6.552 -6.610 3.949 1.00 92.19 189 LEU A O 1
ATOM 1491 N N . VAL A 1 190 ? -7.847 -4.973 3.102 1.00 88.75 190 VAL A N 1
ATOM 1492 C CA . VAL A 1 190 ? -8.047 -4.252 4.357 1.00 88.75 190 VAL A CA 1
ATOM 1493 C C . VAL A 1 190 ? -9.312 -4.766 5.037 1.00 88.75 190 VAL A C 1
ATOM 1495 O O . VAL A 1 190 ? -10.406 -4.754 4.474 1.00 88.75 190 VAL A O 1
ATOM 1498 N N . VAL A 1 191 ? -9.172 -5.233 6.274 1.00 80.62 191 VAL A N 1
ATOM 1499 C CA . VAL A 1 191 ? -10.300 -5.625 7.116 1.00 80.62 191 VAL A CA 1
ATOM 1500 C C . VAL A 1 191 ? -10.971 -4.361 7.623 1.00 80.62 191 VAL A C 1
ATOM 1502 O O . VAL A 1 191 ? -10.459 -3.663 8.494 1.00 80.62 191 VAL A O 1
ATOM 1505 N N . VAL A 1 192 ? -12.146 -4.090 7.074 1.00 71.62 192 VAL A N 1
ATOM 1506 C CA . VAL A 1 192 ? -12.896 -2.862 7.355 1.00 71.62 192 VAL A CA 1
ATOM 1507 C C . VAL A 1 192 ? -13.934 -2.995 8.471 1.00 71.62 192 VAL A C 1
ATOM 1509 O O . VAL A 1 192 ? -14.710 -2.082 8.729 1.00 71.62 192 VAL A O 1
ATOM 1512 N N . ASN A 1 193 ? -14.027 -4.167 9.104 1.00 65.81 193 ASN A N 1
ATOM 1513 C CA . ASN A 1 193 ? -15.097 -4.486 10.046 1.00 65.81 193 ASN A CA 1
ATOM 1514 C C . ASN A 1 193 ? -14.554 -4.779 11.449 1.00 65.81 193 ASN A C 1
ATOM 1516 O O . ASN A 1 193 ? -13.574 -5.508 11.609 1.00 65.81 193 ASN A O 1
ATOM 1520 N N . GLU A 1 194 ? -15.271 -4.293 12.464 1.00 60.88 194 GLU A N 1
ATOM 1521 C CA . GLU A 1 194 ? -15.096 -4.566 13.899 1.00 60.88 194 GLU A CA 1
ATOM 1522 C C . GLU A 1 194 ? -15.485 -6.014 14.255 1.00 60.88 194 GLU A C 1
ATOM 1524 O O . GLU A 1 194 ? -16.347 -6.264 15.091 1.00 60.88 194 GLU A O 1
ATOM 1529 N N . ARG A 1 195 ? -14.901 -7.018 13.589 1.00 54.09 195 ARG A N 1
ATOM 1530 C CA . ARG A 1 195 ? -15.316 -8.423 13.776 1.00 54.09 195 ARG A CA 1
ATOM 1531 C C . ARG A 1 195 ? -15.024 -8.989 15.169 1.00 54.09 195 ARG A C 1
ATOM 1533 O O . ARG A 1 195 ? -15.485 -10.083 15.473 1.00 54.09 195 ARG A O 1
ATOM 1540 N N . THR A 1 196 ? -14.286 -8.279 16.015 1.00 57.81 196 THR A N 1
ATOM 1541 C CA . THR A 1 196 ? -14.047 -8.688 17.400 1.00 57.81 196 THR A CA 1
ATOM 1542 C C . THR A 1 196 ? -14.714 -7.714 18.358 1.00 57.81 196 THR A C 1
ATOM 1544 O O . THR A 1 196 ? -14.762 -6.514 18.102 1.00 57.81 196 THR A O 1
ATOM 1547 N N . SER A 1 197 ? -15.187 -8.217 19.499 1.00 56.94 197 SER A N 1
ATOM 1548 C CA . SER A 1 197 ? -15.826 -7.422 20.562 1.00 56.94 197 SER A CA 1
ATOM 1549 C C . SER A 1 197 ? -14.947 -6.289 21.107 1.00 56.94 197 SER A C 1
ATOM 1551 O O . SER A 1 197 ? -15.447 -5.361 21.731 1.00 56.94 197 SER A O 1
ATOM 1553 N N . ASN A 1 198 ? -13.639 -6.350 20.854 1.00 59.47 198 ASN A N 1
ATOM 1554 C CA . ASN A 1 198 ? -12.663 -5.320 21.192 1.00 59.47 198 ASN A CA 1
ATOM 1555 C C . ASN A 1 198 ? -12.149 -4.531 19.972 1.00 59.47 198 ASN A C 1
ATOM 1557 O O . ASN A 1 198 ? -11.262 -3.703 20.138 1.00 59.47 198 ASN A O 1
ATOM 1561 N N . GLY A 1 199 ? -12.634 -4.789 18.750 1.00 62.44 199 GLY A N 1
ATOM 1562 C CA . GLY A 1 199 ? -12.215 -4.149 17.494 1.00 62.44 199 GLY A CA 1
ATOM 1563 C C . GLY A 1 199 ? -10.769 -4.425 17.043 1.00 62.44 199 GLY A C 1
ATOM 1564 O O . GLY A 1 199 ? -10.251 -3.706 16.194 1.00 62.44 199 GLY A O 1
ATOM 1565 N N . ALA A 1 200 ? -10.080 -5.414 17.616 1.00 64.25 200 ALA A N 1
ATOM 1566 C CA . ALA A 1 200 ? -8.672 -5.735 17.351 1.00 64.25 200 ALA A CA 1
ATOM 1567 C C . ALA A 1 200 ? -8.306 -5.919 15.863 1.00 64.25 200 ALA A C 1
ATOM 1569 O O . ALA A 1 200 ? -7.145 -5.748 15.504 1.00 64.25 200 ALA A O 1
ATOM 1570 N N . LEU A 1 201 ? -9.277 -6.239 15.000 1.00 71.12 201 LEU A N 1
ATOM 1571 C CA . LEU A 1 201 ? -9.064 -6.455 13.564 1.00 71.12 201 LEU A CA 1
ATOM 1572 C C . LEU A 1 201 ? -9.378 -5.232 12.684 1.00 71.12 201 LEU A C 1
ATOM 1574 O O . LEU A 1 201 ? -9.226 -5.316 11.468 1.00 71.12 201 LEU A O 1
ATOM 1578 N N . VAL A 1 202 ? -9.818 -4.106 13.258 1.00 76.00 202 VAL A N 1
ATOM 1579 C CA . VAL A 1 202 ? -10.146 -2.896 12.484 1.00 76.00 202 VAL A CA 1
ATOM 1580 C C . VAL A 1 202 ? -8.909 -2.372 11.763 1.00 76.00 202 VAL A C 1
ATOM 1582 O O . VAL A 1 202 ? -7.865 -2.162 12.380 1.00 76.00 202 VAL A O 1
ATOM 1585 N N . GLY A 1 203 ? -9.034 -2.171 10.449 1.00 76.56 203 GLY A N 1
ATOM 1586 C CA . G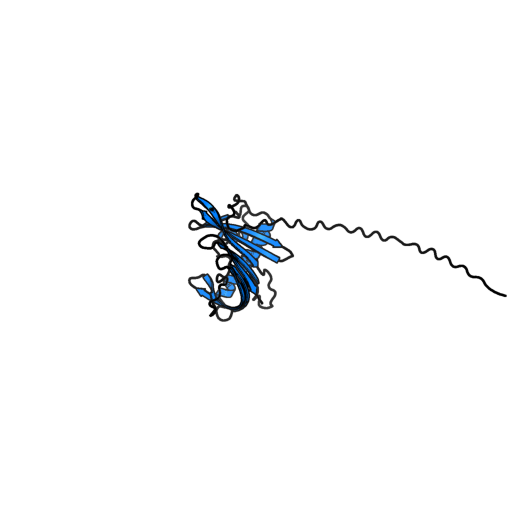LY A 1 203 ? -7.981 -1.659 9.574 1.00 76.56 203 GLY A CA 1
ATOM 1587 C C . GLY A 1 203 ? -6.819 -2.616 9.354 1.00 76.56 203 GLY A C 1
ATOM 1588 O O . GLY A 1 203 ? -5.849 -2.253 8.685 1.00 76.56 203 GLY A O 1
ATOM 1589 N N . LEU A 1 204 ? -6.873 -3.828 9.907 1.00 85.31 204 LEU A N 1
ATOM 1590 C CA . LEU A 1 204 ? -5.842 -4.840 9.731 1.00 85.31 204 LEU A CA 1
ATOM 1591 C C . LEU A 1 204 ? -5.744 -5.238 8.257 1.00 85.31 204 LEU A C 1
ATOM 1593 O O . LEU A 1 204 ? -6.754 -5.483 7.607 1.00 85.31 204 LEU A O 1
ATOM 1597 N N . VAL A 1 205 ? -4.529 -5.339 7.721 1.00 87.62 205 VAL A N 1
ATOM 1598 C CA . VAL A 1 205 ? -4.335 -5.902 6.381 1.00 87.62 205 VAL A CA 1
ATOM 1599 C C . VAL A 1 205 ? -4.263 -7.417 6.522 1.00 87.62 205 VAL A C 1
ATOM 1601 O O . VAL A 1 205 ? -3.257 -7.946 6.981 1.00 87.62 205 VAL A O 1
ATOM 1604 N N . SER A 1 206 ? -5.350 -8.113 6.183 1.00 87.94 206 SER A N 1
ATOM 1605 C CA . SER A 1 206 ? -5.444 -9.575 6.359 1.00 87.94 206 SER A CA 1
ATOM 1606 C C . SER A 1 206 ? -4.701 -10.360 5.285 1.00 87.94 206 SER A C 1
ATOM 1608 O O . SER A 1 206 ? -4.265 -11.482 5.535 1.00 87.94 206 SER A O 1
ATOM 1610 N N . LYS A 1 207 ? -4.527 -9.762 4.105 1.00 91.69 207 LYS A N 1
ATOM 1611 C CA . LYS A 1 207 ? -3.691 -10.274 3.023 1.00 91.69 207 LYS A CA 1
ATOM 1612 C C . LYS A 1 207 ? -2.979 -9.108 2.349 1.00 91.69 207 LYS A C 1
ATOM 1614 O O . LYS A 1 207 ? -3.630 -8.117 2.028 1.00 91.69 207 LYS A O 1
ATOM 1619 N N . ARG A 1 208 ? -1.676 -9.237 2.113 1.00 94.44 208 ARG A N 1
ATOM 1620 C CA . ARG A 1 208 ? -0.873 -8.286 1.338 1.00 94.44 208 ARG A CA 1
ATOM 1621 C C . ARG A 1 208 ? 0.001 -9.045 0.352 1.00 94.44 208 ARG A C 1
ATOM 1623 O O . ARG A 1 208 ? 0.738 -9.942 0.755 1.00 94.44 208 ARG A O 1
ATOM 1630 N N . ALA A 1 209 ? -0.084 -8.684 -0.918 1.00 93.75 209 ALA A N 1
ATOM 1631 C CA . ALA A 1 209 ? 0.742 -9.228 -1.979 1.00 93.75 209 ALA A CA 1
ATOM 1632 C C . ALA A 1 209 ? 1.570 -8.102 -2.594 1.00 93.75 209 ALA A C 1
ATOM 1634 O O . ALA A 1 209 ? 1.018 -7.099 -3.033 1.00 93.75 209 ALA A O 1
ATOM 1635 N N . GLN A 1 210 ? 2.889 -8.263 -2.631 1.00 93.94 210 GLN A N 1
ATOM 1636 C CA . GLN A 1 210 ? 3.805 -7.262 -3.156 1.00 93.94 210 GLN A CA 1
ATOM 1637 C C . GLN A 1 210 ? 4.720 -7.883 -4.203 1.00 93.94 210 GLN A C 1
ATOM 1639 O O . GLN A 1 210 ? 5.468 -8.818 -3.915 1.00 93.94 210 GLN A O 1
ATOM 1644 N N . GLU A 1 211 ? 4.681 -7.342 -5.415 1.00 93.00 211 GLU A N 1
ATOM 1645 C CA . GLU A 1 211 ? 5.662 -7.602 -6.459 1.00 93.00 211 GLU A CA 1
ATOM 1646 C C . GLU A 1 211 ? 6.641 -6.431 -6.545 1.00 93.00 211 GLU A C 1
ATOM 1648 O O . GLU A 1 211 ? 6.235 -5.276 -6.472 1.00 93.00 211 GLU A O 1
ATOM 1653 N N . SER A 1 212 ? 7.934 -6.708 -6.694 1.00 92.19 212 SER A N 1
ATOM 1654 C CA . SER A 1 212 ? 8.988 -5.692 -6.771 1.00 92.19 212 SER A CA 1
ATOM 1655 C C . SER A 1 212 ? 10.060 -6.072 -7.789 1.00 92.19 212 SER A C 1
ATOM 1657 O O . SER A 1 212 ? 10.401 -7.248 -7.927 1.00 92.19 212 SER A O 1
ATOM 1659 N N . SER A 1 213 ? 10.603 -5.085 -8.506 1.00 88.56 213 SER A N 1
ATOM 1660 C CA . SER A 1 213 ? 11.716 -5.286 -9.442 1.00 88.56 213 SER A CA 1
ATOM 1661 C C . SER A 1 213 ? 13.008 -5.655 -8.711 1.00 88.56 213 SER A C 1
ATOM 1663 O O . SER A 1 213 ? 13.321 -5.083 -7.666 1.00 88.56 213 SER A O 1
ATOM 1665 N N . CYS A 1 214 ? 13.803 -6.546 -9.296 1.00 84.69 214 CYS A N 1
ATOM 1666 C CA . CYS A 1 214 ? 15.157 -6.821 -8.822 1.00 84.69 214 CYS A CA 1
ATOM 1667 C C . CYS A 1 214 ? 16.192 -5.868 -9.425 1.00 84.69 214 CYS A C 1
ATOM 1669 O O . CYS A 1 214 ? 15.936 -5.179 -10.410 1.00 84.69 214 CYS A O 1
ATOM 1671 N N . THR A 1 215 ? 17.399 -5.867 -8.860 1.00 76.31 215 THR A N 1
ATOM 1672 C CA . THR A 1 215 ? 18.579 -5.271 -9.493 1.00 76.31 215 THR A CA 1
ATOM 1673 C C . THR A 1 215 ? 18.938 -6.100 -10.733 1.00 76.31 215 THR A C 1
ATOM 1675 O O . THR A 1 215 ? 19.644 -7.099 -10.634 1.00 76.31 215 THR A O 1
ATOM 1678 N N . GLY A 1 216 ? 18.384 -5.743 -11.896 1.00 71.75 216 GLY A N 1
ATOM 1679 C CA . GLY A 1 216 ? 18.554 -6.474 -13.158 1.00 71.75 216 GLY A CA 1
ATOM 1680 C C . GLY A 1 216 ? 17.222 -6.905 -13.777 1.00 71.75 216 GLY A C 1
ATOM 1681 O O . GLY A 1 216 ? 16.216 -6.214 -13.640 1.00 71.75 216 GLY A O 1
ATOM 1682 N N . SER A 1 217 ? 17.212 -8.043 -14.478 1.00 72.94 217 SER A N 1
ATOM 1683 C CA . SER A 1 217 ? 15.972 -8.622 -15.008 1.00 72.94 217 SER A CA 1
ATOM 1684 C C . SER A 1 217 ? 15.298 -9.518 -13.961 1.00 72.94 217 SER A C 1
ATOM 1686 O O . SER A 1 217 ? 15.953 -10.323 -13.300 1.00 72.94 217 SER A O 1
ATOM 1688 N N . GLY A 1 218 ? 13.982 -9.364 -13.794 1.00 84.44 218 GLY A N 1
ATOM 1689 C CA . GLY A 1 218 ? 13.161 -10.191 -12.906 1.00 84.44 218 GLY A CA 1
ATOM 1690 C C . GLY A 1 218 ? 12.443 -9.430 -11.791 1.00 84.44 218 GLY A C 1
ATOM 1691 O O . GLY A 1 218 ? 12.631 -8.226 -11.595 1.00 84.44 218 GLY A O 1
ATOM 1692 N N . SER A 1 219 ? 11.615 -10.164 -11.051 1.00 89.00 219 SER A N 1
ATOM 1693 C CA . SER A 1 219 ? 10.849 -9.652 -9.920 1.00 89.00 219 SER A CA 1
ATOM 1694 C C . SER A 1 219 ? 10.856 -10.610 -8.728 1.00 89.00 219 SER A C 1
ATOM 1696 O O . SER A 1 219 ? 11.087 -11.820 -8.836 1.00 89.00 219 SER A O 1
ATOM 1698 N N . THR A 1 220 ? 10.620 -10.043 -7.549 1.00 91.50 220 THR A N 1
ATOM 1699 C CA . THR A 1 220 ? 10.295 -10.785 -6.334 1.00 91.50 220 THR A CA 1
ATOM 1700 C C . THR A 1 220 ? 8.851 -10.507 -5.974 1.00 91.50 220 THR A C 1
ATOM 1702 O O . THR A 1 220 ? 8.450 -9.352 -5.877 1.00 91.50 220 THR A O 1
ATOM 1705 N N . TYR A 1 221 ? 8.093 -11.571 -5.749 1.00 93.56 221 TYR A N 1
ATOM 1706 C CA . TYR A 1 221 ? 6.711 -11.528 -5.305 1.00 93.56 221 TYR A CA 1
ATOM 1707 C C . TYR A 1 221 ? 6.604 -12.169 -3.923 1.00 93.56 221 TYR A C 1
ATOM 1709 O O . TYR A 1 221 ? 7.128 -13.265 -3.699 1.00 93.56 221 TYR A O 1
ATOM 1717 N N . ILE A 1 222 ? 5.930 -11.486 -3.007 1.00 94.12 222 ILE A N 1
ATOM 1718 C CA . ILE A 1 222 ? 5.648 -11.938 -1.646 1.00 94.12 222 ILE A CA 1
ATOM 1719 C C . ILE A 1 222 ? 4.140 -11.847 -1.436 1.00 94.12 222 ILE A C 1
ATOM 1721 O O . ILE A 1 222 ? 3.565 -10.794 -1.667 1.00 94.12 222 ILE A O 1
ATOM 1725 N N . ASP A 1 223 ? 3.512 -12.929 -0.993 1.00 94.94 223 ASP A N 1
ATOM 1726 C CA . ASP A 1 223 ? 2.126 -12.978 -0.526 1.00 94.94 223 ASP A CA 1
ATOM 1727 C C . ASP A 1 223 ? 2.140 -13.316 0.964 1.00 94.94 223 ASP A C 1
ATOM 1729 O O . ASP A 1 223 ? 2.747 -14.307 1.374 1.00 94.94 223 ASP A O 1
ATOM 1733 N N . GLN A 1 224 ? 1.517 -12.468 1.771 1.00 94.12 224 GLN A N 1
ATOM 1734 C CA . GLN A 1 224 ? 1.501 -12.552 3.223 1.00 94.12 224 GLN A CA 1
ATOM 1735 C C . GLN A 1 224 ? 0.053 -12.504 3.706 1.00 94.12 224 GLN A C 1
ATOM 1737 O O . GLN A 1 224 ? -0.639 -11.504 3.512 1.00 94.12 224 GLN A O 1
ATOM 1742 N N . VAL A 1 225 ? -0.401 -13.583 4.346 1.00 93.50 225 VAL A N 1
ATOM 1743 C CA . VAL A 1 225 ? -1.783 -13.745 4.826 1.00 93.50 225 VAL A CA 1
ATOM 1744 C C . VAL A 1 225 ? -1.776 -13.989 6.328 1.00 93.50 225 VAL A C 1
ATOM 1746 O O . VAL A 1 225 ? -1.020 -14.832 6.807 1.00 93.50 225 VAL A O 1
ATOM 1749 N N . ILE A 1 226 ? -2.612 -13.270 7.071 1.00 90.00 226 ILE A N 1
ATOM 1750 C CA . ILE A 1 226 ? -2.797 -13.485 8.512 1.00 90.00 226 ILE A CA 1
ATOM 1751 C C . ILE A 1 226 ? -3.513 -14.813 8.748 1.00 90.00 226 ILE A C 1
ATOM 1753 O O . ILE A 1 226 ? -4.458 -15.148 8.031 1.00 90.00 226 ILE A O 1
ATOM 1757 N N . ARG A 1 227 ? -3.047 -15.553 9.752 1.00 84.94 227 ARG A N 1
ATOM 1758 C CA . ARG A 1 227 ? -3.622 -16.825 10.185 1.00 84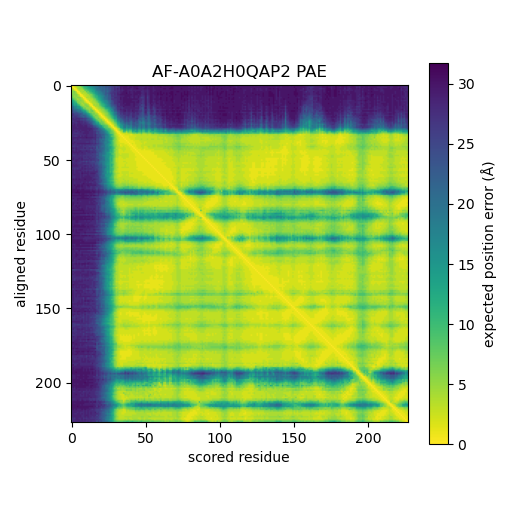.94 227 ARG A CA 1
ATOM 1759 C C . ARG A 1 227 ? -4.597 -16.651 11.346 1.00 84.94 227 ARG A C 1
ATOM 1761 O O . ARG A 1 227 ? -4.308 -15.832 12.244 1.00 84.94 227 ARG A O 1
#

Nearest PDB structures (foldseek):
  9bk6-assembly1_A  TM=7.489E-01  e=8.128E-01  synthetic construct
  1ylx-assembly1_B  TM=2.945E-01  e=3.516E-01  Geobacillus stearothermophilus
  6jzc-assembly1_A  TM=2.563E-01  e=2.627E+00  Mus musculus
  6j4u-assembly1_A  TM=2.468E-01  e=1.987E+00  Homo sapiens
  6och-assembly1_A  TM=2.088E-01  e=1.589E+00  Homo sapiens

pLDDT: mean 83.29, std 18.18, range [34.19, 97.62]

Secondary structure (DSSP, 8-state):
-----------------------------------TTPBPPPP-B--HHHHHHHHHHHHHHHHHHHHHTTSGGG-EEEEEEEEEETTTTEEEEEEEEEEEEEETTEEEEE-S--S----BPP-TT-TTTHHHHHHHHHT-TT-BSEEEETTEEEEEEEEEETTEEEEEEEEEEE-TTS-EEEEEEEEEEE--S--STT-TTTT-EEEEEEEEE-SSS-EEEEEEEE-

Mean predicted aligned error: 9.96 Å

Foldseek 3Di:
DDDDDDDDDPPPPPPPPPPPPPPPPPPPPPPPFDDFFDFDDDKAFADPQQLVLLQLLQVLLAVLLVVCVVVQPDAKFKKWKWKAWPPVRDTDTDIFIWGWDQDPNFTFTDGPDPDDDGTGFDGCCPQQRVVVSVCSNVVHPGRIQWDDDPQKIKGWTWHDDPNWTKIWIFIWHQDPVRTTTTFKIKMFTFDSDCPDPVSNRGRGGQWMWMWGDDPDDIIMIMIMGTD

Solvent-accessible surface area (backbone atoms only — not comparable to full-atom values): 13021 Å² total; per-residue (Å²): 135,83,88,83,88,83,89,80,85,82,78,80,79,78,80,78,79,77,77,76,72,76,68,76,71,72,80,75,71,81,76,77,74,81,52,79,64,36,67,71,74,82,82,46,65,50,52,73,64,28,43,55,33,35,32,50,51,31,53,20,14,40,53,28,47,64,46,50,74,71,48,46,94,70,49,68,48,46,30,45,37,38,35,42,23,67,66,78,70,45,76,50,75,49,79,42,67,31,33,53,42,76,61,97,85,43,53,28,52,42,58,92,69,88,70,92,76,84,42,72,51,84,38,36,74,36,84,67,41,25,67,52,32,54,37,42,68,73,62,53,84,81,42,53,32,54,42,77,56,97,85,33,38,21,41,43,47,34,36,73,56,96,94,39,41,35,40,39,40,32,37,25,39,64,48,98,84,71,45,49,25,26,43,30,38,37,40,32,38,38,32,76,49,63,84,38,102,81,37,83,44,30,21,36,65,46,32,38,37,38,39,31,56,46,100,67,80,47,37,37,38,38,39,39,31,62,110